Protein AF-A0A1S3L351-F1 (afdb_monomer)

Radius of gyration: 36.31 Å; Cα contacts (8 Å, |Δi|>4): 219; chains: 1; bounding box: 80×58×120 Å

Solvent-accessible surface area (backbone atoms only — not comparable to full-atom values): 20176 Å² total; per-residue (Å²): 138,87,87,65,88,88,49,66,63,64,53,53,38,52,53,51,30,52,54,36,46,76,71,65,48,92,63,38,67,59,66,39,59,56,44,37,48,68,77,51,86,59,76,73,73,52,54,57,53,61,65,48,29,78,83,35,75,59,53,60,58,55,49,32,32,58,72,62,78,45,87,54,94,71,48,48,44,71,45,77,47,70,38,45,82,91,51,54,84,54,44,25,45,39,52,44,41,54,50,33,45,73,74,70,52,29,44,71,51,29,41,37,40,68,45,72,65,81,71,76,93,70,87,79,87,76,67,85,68,78,76,81,77,78,79,79,76,84,77,82,84,82,90,83,91,86,86,88,84,90,79,90,90,84,87,85,88,88,87,90,84,86,84,89,82,85,84,74,82,78,91,82,76,69,89,59,55,67,68,55,63,65,70,75,74,74,82,90,81,84,88,88,84,88,76,96,62,81,47,72,66,52,53,52,48,50,52,52,51,54,60,70,70,52,50,73,69,56,49,52,44,48,50,52,49,54,52,32,52,75,70,74,43,84,59,89,81,70,70,84,73,78,69,71,79,50,49,49,39,37,66,41,71,66,64,58,50,78,43,68,66,53,81,62,23,33,36,35,26,43,33,60,30,80,72,64,71,56,75,71,94,75,68,94,71,78,89,74,90,76,93,81,82,91,80,85,85,82,87,79,90,81,88,84,136

Foldseek 3Di:
DDDDPPDPQQVVLVVQLVVCVVVVHPPSCCSPQCVQQVVDDDPVVCVVLVVVCVVPVCSVVVVCLAVVVDDDVWRWYKDKDWDAPVNQVLFFPLSVQVCCCVPFNKHFFWKKDKAFAPDPPDDDPPPPPPPPPPDPDDDDDDDDDDDDDDDDDDDDDDDDDDDDDDDDDDPPPPPCVVVVVVVPPDDDDDDDDDDDDCPVVNVVVVVSVVVVPDDPLNVVLVVVCVVCVVVVHDCPPDDSPPPVVRMGIGMDTPDDRGHTDDHGIMTMITGIDPVVPPPPPDDPDPPDDDDDDDDDDDDDDDDDD

Mean predicted aligned error: 18.34 Å

pLDDT: mean 70.87, std 26.23, range [24.98, 98.38]

Secondary structure (DSSP, 8-state):
----TT-HHHHHHHHHHHHHHHTT-TTGGGG-HHHHTT----GGGGHHHHHHHTT-THHHHHHHHHTTSS--TT--EEEEEE--GGGGGG-BHHHHHHHHHHHT--EEEEEEEEEE------S-------------PPPPP---------------------------------TTHHHHHTTS-----------SS--HHHHHHHHHHHHHT--HHHHHHHHHHHHHHHTT---TT------GGGEEEEEEES--TTPBP-TT-EEEEEEPPTTTTS--SS-------------PPPP------

Nearest PDB structures (foldseek):
  5u70-assembly1_A  TM=9.752E-01  e=1.913E-22  Gallus gallus
  8hir-assembly1_D  TM=9.739E-01  e=1.233E-22  Homo sapiens
  8hkf-assembly1_A  TM=9.476E-01  e=1.021E-22  Homo sapiens
  8hkq-assembly1_A  TM=9.478E-01  e=2.168E-22  Homo sapiens
  5u76-assembly1_A  TM=9.399E-01  e=5.918E-22  Gallus gallus

Sequence (305 aa):
MQFRAKDCYSLALSKLEKKERERGSNLVFMFRLPFAAGKVFSVSMLDTLLYQSFVKDYMISITRLLLGLDSMPGSGFLCAMKITEDDLWIRTYGRLYQKLCSSTGDIPIGIYRTEAQKLPVSESQVSITVEDYEDTREPREPLLSRRGPHRNSTSSEPPSSSSHSSDHPLLRRKSMQWARRLSRKGGRGPS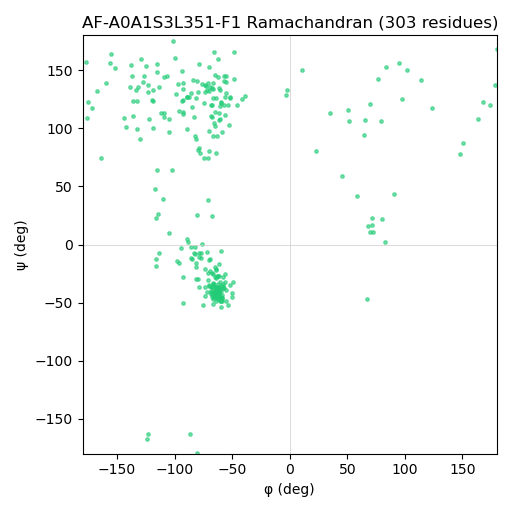GSKGATGSAAERISQQRLTLFRRSERQELNALVRTRMKHLGLSATGFNGMTDQGNRLSYILINPSPDTRLELHDVVYLIRPDPLSLLPNQGGSRKVSNSRSEGHRFDTQNSTHL

Structure (mmCIF, N/CA/C/O backbone):
data_AF-A0A1S3L351-F1
#
_entry.id   AF-A0A1S3L351-F1
#
loop_
_atom_site.group_PDB
_atom_site.id
_atom_site.type_symbol
_atom_site.label_atom_id
_atom_site.label_alt_id
_atom_site.label_comp_id
_atom_site.label_asym_id
_atom_site.label_entity_id
_atom_site.label_seq_id
_atom_site.pdbx_PDB_ins_code
_atom_site.Cartn_x
_atom_site.Cartn_y
_atom_site.Cartn_z
_atom_site.occupancy
_atom_site.B_iso_or_equiv
_atom_site.auth_seq_id
_atom_site.auth_comp_id
_atom_site.auth_asym_id
_atom_site.auth_atom_id
_atom_site.pdbx_PDB_model_num
ATOM 1 N N . MET A 1 1 ? -4.484 13.307 11.113 1.00 55.28 1 MET A N 1
ATOM 2 C CA . MET A 1 1 ? -3.832 12.887 12.378 1.00 55.28 1 MET A CA 1
ATOM 3 C C . MET A 1 1 ? -4.839 12.131 13.227 1.00 55.28 1 MET A C 1
ATOM 5 O O . MET A 1 1 ? -5.992 12.540 13.255 1.00 55.28 1 MET A O 1
ATOM 9 N N . GLN A 1 2 ? -4.426 11.058 13.902 1.00 67.44 2 GLN A N 1
ATOM 10 C CA . GLN A 1 2 ? -5.265 10.338 14.862 1.00 67.44 2 GLN A CA 1
ATOM 11 C C . GLN A 1 2 ? -4.678 10.569 16.256 1.00 67.44 2 GLN A C 1
ATOM 13 O O . GLN A 1 2 ? -3.552 10.163 16.512 1.00 67.44 2 GLN A O 1
ATOM 18 N N . PHE A 1 3 ? -5.405 11.275 17.122 1.00 75.56 3 PHE A N 1
ATOM 19 C CA . PHE A 1 3 ? -4.965 11.548 18.489 1.00 75.56 3 PHE A CA 1
ATOM 20 C C . PHE A 1 3 ? -5.580 10.540 19.456 1.00 75.56 3 PHE A C 1
ATOM 22 O O . PHE A 1 3 ? -6.765 10.212 19.358 1.00 75.56 3 PHE A O 1
ATOM 29 N N . ARG A 1 4 ? -4.768 10.074 20.404 1.00 70.69 4 ARG A N 1
ATOM 30 C CA . ARG A 1 4 ? -5.190 9.245 21.530 1.00 70.69 4 ARG A CA 1
ATOM 31 C C . ARG A 1 4 ? -4.465 9.707 22.782 1.00 70.69 4 ARG A C 1
ATOM 33 O O . ARG A 1 4 ? -3.261 9.951 22.754 1.00 70.69 4 ARG A O 1
ATOM 40 N N . ALA A 1 5 ? -5.202 9.825 23.880 1.00 71.88 5 ALA A N 1
ATOM 41 C CA . ALA A 1 5 ? -4.591 10.111 25.169 1.00 71.88 5 ALA A CA 1
ATOM 42 C C . ALA A 1 5 ? -3.727 8.917 25.611 1.00 71.88 5 ALA A C 1
ATOM 44 O O . ALA A 1 5 ? -4.155 7.773 25.474 1.00 71.88 5 ALA A O 1
ATOM 45 N N . LYS A 1 6 ? -2.541 9.197 26.173 1.00 70.69 6 LYS A N 1
ATOM 46 C CA . LYS A 1 6 ? -1.596 8.198 26.718 1.00 70.69 6 LYS A CA 1
ATOM 47 C C . LYS A 1 6 ? -1.124 7.140 25.705 1.00 70.69 6 LYS A C 1
ATOM 49 O O . LYS A 1 6 ? -1.012 5.963 26.030 1.00 70.69 6 LYS A O 1
ATOM 54 N N . ASP A 1 7 ? -0.830 7.556 24.477 1.00 79.00 7 ASP A N 1
ATOM 55 C CA . ASP A 1 7 ? -0.277 6.659 23.460 1.00 79.00 7 ASP A CA 1
ATOM 56 C C . ASP A 1 7 ? 1.250 6.497 23.614 1.00 79.00 7 ASP A C 1
ATOM 58 O O . ASP A 1 7 ? 2.043 7.287 23.089 1.00 79.00 7 ASP A O 1
ATOM 62 N N . CYS A 1 8 ? 1.664 5.458 24.348 1.00 79.81 8 CYS A N 1
ATOM 63 C CA . CYS A 1 8 ? 3.075 5.112 24.552 1.00 79.81 8 CYS A CA 1
ATOM 64 C C . CYS A 1 8 ? 3.806 4.798 23.237 1.00 79.81 8 CYS A C 1
ATOM 66 O O . CYS A 1 8 ? 4.998 5.087 23.109 1.00 79.81 8 CYS A O 1
ATOM 68 N N . TYR A 1 9 ? 3.106 4.234 22.251 1.00 81.19 9 TYR A N 1
ATOM 69 C CA . TYR A 1 9 ? 3.704 3.847 20.978 1.00 81.19 9 TYR A CA 1
ATOM 70 C C . TYR A 1 9 ? 4.002 5.081 20.119 1.00 81.19 9 TYR A C 1
ATOM 72 O O . TYR A 1 9 ? 5.113 5.226 19.609 1.00 81.19 9 TYR A O 1
ATOM 80 N N . SER A 1 10 ? 3.063 6.030 20.043 1.00 82.56 10 SER A N 1
ATOM 81 C CA . SER A 1 10 ? 3.299 7.327 19.389 1.00 82.56 10 SER A CA 1
ATOM 82 C C . SER A 1 10 ? 4.480 8.087 20.010 1.00 82.56 10 SER A C 1
ATOM 84 O O . SER A 1 10 ? 5.271 8.693 19.285 1.00 82.56 10 SER A O 1
ATOM 86 N N . LEU A 1 11 ? 4.657 8.014 21.337 1.00 85.62 11 LEU A N 1
ATOM 87 C CA . LEU A 1 11 ? 5.823 8.597 22.008 1.00 85.62 11 LEU A CA 1
ATOM 88 C C . LEU A 1 11 ? 7.133 7.899 21.605 1.00 85.62 11 LEU A C 1
ATOM 90 O O . LEU A 1 11 ? 8.123 8.574 21.314 1.00 85.62 11 LEU A O 1
ATOM 94 N N . ALA A 1 12 ? 7.153 6.563 21.577 1.00 87.44 12 ALA A N 1
ATOM 95 C CA . ALA A 1 12 ? 8.329 5.792 21.173 1.00 87.44 12 ALA A CA 1
ATOM 96 C C . ALA A 1 12 ? 8.744 6.103 19.723 1.00 87.44 12 ALA A C 1
ATOM 98 O O . ALA A 1 12 ? 9.916 6.380 19.462 1.00 87.44 12 ALA A O 1
ATOM 99 N N . LEU A 1 13 ? 7.780 6.155 18.799 1.00 88.50 13 LEU A N 1
ATOM 100 C CA . LEU A 1 13 ? 8.034 6.532 17.408 1.00 88.50 13 LEU A CA 1
ATOM 101 C C . LEU A 1 13 ? 8.535 7.968 17.267 1.00 88.50 13 LEU A C 1
ATOM 103 O O . LEU A 1 13 ? 9.425 8.216 16.463 1.00 88.50 13 LEU A O 1
ATOM 107 N N . SER A 1 14 ? 8.022 8.912 18.061 1.00 87.81 14 SER A N 1
ATOM 108 C CA . SER A 1 14 ? 8.508 10.296 18.032 1.00 87.81 14 SER A CA 1
ATOM 109 C C . SER A 1 14 ? 9.981 10.403 18.438 1.00 87.81 14 SER A C 1
ATOM 111 O O . SER A 1 14 ? 10.702 11.243 17.895 1.00 87.81 14 SER A O 1
ATOM 113 N N . LYS A 1 15 ? 10.447 9.558 19.369 1.00 91.06 15 LYS A N 1
ATOM 114 C CA . LYS A 1 15 ? 11.871 9.482 19.733 1.00 91.06 15 LYS A CA 1
ATOM 115 C C . LYS A 1 15 ? 12.708 8.914 18.585 1.00 91.06 15 LYS A C 1
ATOM 117 O O . LYS A 1 15 ? 13.773 9.455 18.296 1.00 91.06 15 LYS A O 1
ATOM 122 N N . LEU A 1 16 ? 12.216 7.869 17.914 1.00 89.38 16 LEU A N 1
ATOM 123 C CA . LEU A 1 16 ? 12.879 7.285 16.744 1.00 89.38 16 LEU A CA 1
ATOM 124 C C . LEU A 1 16 ? 12.954 8.285 15.580 1.00 89.38 16 LEU A C 1
ATOM 126 O O . LEU A 1 16 ? 14.018 8.462 14.998 1.00 89.38 16 LEU A O 1
ATOM 130 N N . GLU A 1 17 ? 11.860 9.002 15.313 1.00 90.75 17 GLU A N 1
ATOM 131 C CA . GLU A 1 17 ? 11.792 10.086 14.329 1.00 90.75 17 GLU A CA 1
ATOM 132 C C . GLU A 1 17 ? 12.861 11.150 14.621 1.00 90.75 17 GLU A C 1
ATOM 134 O O . GLU A 1 17 ? 13.624 11.532 13.738 1.00 90.75 17 GLU A O 1
ATOM 139 N N . LYS A 1 18 ? 12.970 11.615 15.872 1.00 92.25 18 LYS A N 1
ATOM 140 C CA . LYS A 1 18 ? 13.981 12.616 16.241 1.00 92.25 18 LYS A CA 1
ATOM 141 C C . LYS A 1 18 ? 15.405 12.107 15.987 1.00 92.25 18 LYS A C 1
ATOM 143 O O . LYS A 1 18 ? 16.196 12.823 15.381 1.00 92.25 18 LYS A O 1
ATOM 148 N N . LYS A 1 19 ? 15.693 10.864 16.375 1.00 91.88 19 LYS A N 1
ATOM 149 C CA . LYS A 1 19 ? 17.004 10.234 16.171 1.00 91.88 19 LYS A CA 1
ATOM 150 C C . LYS A 1 19 ? 17.361 10.087 14.687 1.00 91.88 19 LYS A C 1
ATOM 152 O O . LYS A 1 19 ? 18.498 10.326 14.302 1.00 91.88 19 LYS A O 1
ATOM 157 N N . GLU A 1 20 ? 16.404 9.708 13.844 1.00 92.38 20 GLU A N 1
ATOM 158 C CA . GLU A 1 20 ? 16.623 9.575 12.397 1.00 92.38 20 GLU A CA 1
ATOM 159 C C . GLU A 1 20 ? 16.794 10.931 11.705 1.00 92.38 20 GLU A C 1
ATOM 161 O O . GLU A 1 20 ? 17.572 11.055 10.762 1.00 92.38 20 GLU A O 1
ATOM 166 N N . ARG A 1 21 ? 16.154 11.985 12.223 1.00 92.44 21 ARG A N 1
ATOM 167 C CA . ARG A 1 21 ? 16.402 13.359 11.768 1.00 92.44 21 ARG A CA 1
ATOM 168 C C . ARG A 1 21 ? 17.827 13.803 12.079 1.00 92.44 21 ARG A C 1
ATOM 170 O O . ARG A 1 21 ? 18.480 14.377 11.219 1.00 92.44 21 ARG A O 1
ATOM 177 N N . GLU A 1 22 ? 18.304 13.522 13.289 1.00 94.00 22 GLU A N 1
ATOM 178 C CA . GLU A 1 22 ? 19.678 13.833 13.713 1.00 94.00 22 GLU A CA 1
ATOM 179 C C . GLU A 1 22 ? 20.727 13.071 12.886 1.00 94.00 22 GLU A C 1
ATOM 181 O O . GLU A 1 22 ? 21.832 13.564 12.690 1.00 94.00 22 GLU A O 1
ATOM 186 N N . ARG A 1 23 ? 20.367 11.902 12.341 1.00 93.62 23 ARG A N 1
ATOM 187 C CA . ARG A 1 23 ? 21.199 11.120 11.410 1.00 93.62 23 ARG A CA 1
ATOM 188 C C . ARG A 1 23 ? 21.193 11.639 9.968 1.00 93.62 23 ARG A C 1
ATOM 190 O O . ARG A 1 23 ? 21.957 11.130 9.156 1.00 93.62 23 ARG A O 1
ATOM 197 N N . GLY A 1 24 ? 20.349 12.619 9.642 1.00 91.44 24 GLY A N 1
ATOM 198 C CA . GLY A 1 24 ? 20.223 13.156 8.284 1.00 91.44 24 GLY A CA 1
ATOM 199 C C . GLY A 1 24 ? 19.368 12.303 7.339 1.00 91.44 24 GLY A C 1
ATOM 200 O O . GLY A 1 24 ? 19.510 12.413 6.124 1.00 91.44 24 GLY A O 1
ATOM 201 N N . SER A 1 25 ? 18.482 11.448 7.861 1.00 90.94 25 SER A N 1
ATOM 202 C CA . SER A 1 25 ? 17.604 10.616 7.031 1.00 90.94 25 SER A CA 1
ATOM 203 C C . SER A 1 25 ? 16.573 11.460 6.266 1.00 90.94 25 SER A C 1
ATOM 205 O O . SER A 1 25 ? 15.882 12.299 6.840 1.00 90.94 25 SER A O 1
ATOM 207 N N . ASN A 1 26 ? 16.390 11.186 4.971 1.00 87.00 26 ASN A N 1
ATOM 208 C CA . ASN A 1 26 ? 15.457 11.934 4.111 1.00 87.00 26 ASN A CA 1
ATOM 209 C C . ASN A 1 26 ? 13.970 11.620 4.379 1.00 87.00 26 ASN A C 1
ATOM 211 O O . ASN A 1 26 ? 13.092 12.415 4.052 1.00 87.00 26 ASN A O 1
ATOM 215 N N . LEU A 1 27 ? 13.669 10.465 4.985 1.00 88.06 27 LEU A N 1
ATOM 216 C CA . LEU A 1 27 ? 12.305 9.958 5.202 1.00 88.06 27 LEU A CA 1
ATOM 217 C C . LEU A 1 27 ? 11.960 9.827 6.688 1.00 88.06 27 LEU A C 1
ATOM 219 O O . LEU A 1 27 ? 11.422 8.821 7.145 1.00 88.06 27 LEU A O 1
ATOM 223 N N . VAL A 1 28 ? 12.245 10.870 7.466 1.00 89.25 28 VAL A N 1
ATOM 224 C CA . VAL A 1 28 ? 12.034 10.859 8.922 1.00 89.25 28 VAL A CA 1
ATOM 225 C C . VAL A 1 28 ? 10.573 10.556 9.303 1.00 89.25 28 VAL A C 1
ATOM 227 O O . VAL A 1 28 ? 10.297 9.840 10.262 1.00 89.25 28 VAL A O 1
ATOM 230 N N . PHE A 1 29 ? 9.613 11.064 8.527 1.00 89.12 29 PHE A N 1
ATOM 231 C CA . PHE A 1 29 ? 8.180 10.882 8.780 1.00 89.12 29 PHE A CA 1
ATOM 232 C C . PHE A 1 29 ? 7.670 9.458 8.503 1.00 89.12 29 PHE A C 1
ATOM 234 O O . PHE A 1 29 ? 6.518 9.173 8.834 1.00 89.12 29 PHE A O 1
ATOM 241 N N . MET A 1 30 ? 8.497 8.566 7.941 1.00 90.75 30 MET A N 1
ATOM 242 C CA . MET A 1 30 ? 8.126 7.181 7.623 1.00 90.75 30 MET A CA 1
ATOM 243 C C . MET A 1 30 ? 7.612 6.413 8.846 1.00 90.75 30 MET A C 1
ATOM 245 O O . MET A 1 30 ? 6.714 5.585 8.733 1.00 90.75 30 MET A O 1
ATOM 249 N N . PHE A 1 31 ? 8.126 6.739 10.032 1.00 88.38 31 PHE A N 1
ATOM 250 C CA . PHE A 1 31 ? 7.739 6.093 11.284 1.00 88.38 31 PHE A CA 1
ATOM 251 C C . PHE A 1 31 ? 6.390 6.568 11.835 1.00 88.38 31 PHE A C 1
ATOM 253 O O . PHE A 1 31 ? 5.897 6.005 12.808 1.00 88.38 31 PHE A O 1
ATOM 260 N N . ARG A 1 32 ? 5.756 7.590 11.249 1.00 89.38 32 ARG A N 1
ATOM 261 C CA . ARG A 1 32 ? 4.446 8.063 11.712 1.00 89.38 32 ARG A CA 1
ATOM 262 C C . ARG A 1 32 ? 3.359 7.081 11.287 1.00 89.38 32 ARG A C 1
ATOM 264 O O . ARG A 1 32 ? 3.115 6.894 10.099 1.00 89.38 32 ARG A O 1
ATOM 271 N N . LEU A 1 33 ? 2.621 6.539 12.255 1.00 89.19 33 LEU A N 1
ATOM 272 C CA . LEU A 1 33 ? 1.573 5.542 12.000 1.00 89.19 33 LEU A CA 1
ATOM 273 C C . LEU A 1 33 ? 0.555 5.912 10.913 1.00 89.19 33 LEU A C 1
ATOM 275 O O . LEU A 1 33 ? 0.275 5.065 10.068 1.00 89.19 33 LEU A O 1
ATOM 279 N N . PRO A 1 34 ? -0.003 7.140 10.868 1.00 90.19 34 PRO A N 1
ATOM 280 C CA . PRO A 1 34 ? -0.963 7.484 9.823 1.00 90.19 34 PRO A CA 1
ATOM 281 C C . PRO A 1 34 ? -0.355 7.470 8.415 1.00 90.19 34 PRO A C 1
ATOM 283 O O . PRO A 1 34 ? -1.081 7.220 7.457 1.00 90.19 34 PRO A O 1
ATOM 286 N N . PHE A 1 35 ? 0.949 7.744 8.300 1.00 92.69 35 PHE A N 1
ATOM 287 C CA . PHE A 1 35 ? 1.676 7.695 7.036 1.00 92.69 35 PHE A CA 1
ATOM 288 C C . PHE A 1 35 ? 1.948 6.245 6.622 1.00 92.69 35 PHE A C 1
ATOM 290 O O . PHE A 1 35 ? 1.540 5.848 5.537 1.00 92.69 35 PHE A O 1
ATOM 297 N N . ALA A 1 36 ? 2.530 5.429 7.509 1.00 92.31 36 ALA A N 1
ATOM 298 C CA . ALA A 1 36 ? 2.803 4.015 7.228 1.00 92.31 36 ALA A CA 1
ATOM 299 C C . ALA A 1 36 ? 1.529 3.224 6.866 1.00 92.31 36 ALA A C 1
ATOM 301 O O . ALA A 1 36 ? 1.557 2.368 5.985 1.00 92.31 36 ALA A O 1
ATOM 302 N N . ALA A 1 37 ? 0.395 3.560 7.489 1.00 92.62 37 ALA A N 1
ATOM 303 C CA . ALA A 1 37 ? -0.908 2.962 7.202 1.00 92.62 37 ALA A CA 1
ATOM 304 C C . ALA A 1 37 ? -1.570 3.468 5.902 1.00 92.62 37 ALA A C 1
ATOM 306 O O . ALA A 1 37 ? -2.705 3.092 5.623 1.00 92.62 37 ALA A O 1
ATOM 307 N N . GLY A 1 38 ? -0.939 4.378 5.152 1.00 93.00 38 GLY A N 1
ATOM 308 C CA . GLY A 1 38 ? -1.504 4.951 3.925 1.00 93.00 38 GLY A CA 1
ATOM 309 C C . GLY A 1 38 ? -2.730 5.849 4.142 1.00 93.00 38 GLY A C 1
ATOM 310 O O . GLY A 1 38 ? -3.458 6.139 3.199 1.00 93.00 38 GLY A O 1
ATOM 311 N N . LYS A 1 39 ? -2.989 6.301 5.378 1.00 92.62 39 LYS A N 1
ATOM 312 C CA . LYS A 1 39 ? -4.137 7.172 5.711 1.00 92.62 39 LYS A CA 1
ATOM 313 C C . LYS A 1 39 ? -3.853 8.656 5.482 1.00 92.62 39 LYS A C 1
ATOM 315 O O . LYS A 1 39 ? -4.763 9.476 5.589 1.00 92.62 39 LYS A O 1
ATOM 320 N N . VAL A 1 40 ? -2.591 9.017 5.268 1.00 93.25 40 VAL A N 1
ATOM 321 C CA . VAL A 1 40 ? -2.142 10.393 5.059 1.00 93.25 40 VAL A CA 1
ATOM 322 C C . VAL A 1 40 ? -1.197 10.425 3.872 1.00 93.25 40 VAL A C 1
ATOM 324 O O . VAL A 1 40 ? -0.253 9.645 3.809 1.00 93.25 40 VAL A O 1
ATOM 327 N N . PHE A 1 41 ? -1.433 11.384 2.986 1.00 93.81 41 PHE A N 1
ATOM 328 C CA . PHE A 1 41 ? -0.604 11.692 1.834 1.00 93.81 41 PHE A CA 1
ATOM 329 C C . PHE A 1 41 ? -0.460 13.215 1.727 1.00 93.81 41 PHE A C 1
ATOM 331 O O . PHE A 1 41 ? -1.391 13.945 2.072 1.00 93.81 41 PHE A O 1
ATOM 338 N N . SER A 1 42 ? 0.704 13.693 1.289 1.00 93.06 42 SER A N 1
ATOM 339 C CA . SER A 1 42 ? 0.977 15.113 1.045 1.00 93.06 42 SER A CA 1
ATOM 340 C C . SER A 1 42 ? 1.525 15.278 -0.361 1.00 93.06 42 SER A C 1
ATOM 342 O O . SER A 1 42 ? 2.378 14.496 -0.770 1.00 93.06 42 SER A O 1
ATOM 344 N N . VAL A 1 43 ? 1.097 16.326 -1.066 1.00 92.25 43 VAL A N 1
ATOM 345 C CA . VAL A 1 43 ? 1.600 16.646 -2.413 1.00 92.25 43 VAL A CA 1
ATOM 346 C C . VAL A 1 43 ? 3.122 16.787 -2.406 1.00 92.25 43 VAL A C 1
ATOM 348 O O . VAL A 1 43 ? 3.784 16.234 -3.276 1.00 92.25 43 VAL A O 1
ATOM 351 N N . SER A 1 44 ? 3.680 17.390 -1.353 1.00 90.94 44 SER A N 1
ATOM 352 C CA . SER A 1 44 ? 5.128 17.568 -1.198 1.00 90.94 44 SER A CA 1
ATOM 353 C C . SER A 1 44 ? 5.936 16.267 -1.135 1.00 90.94 44 SER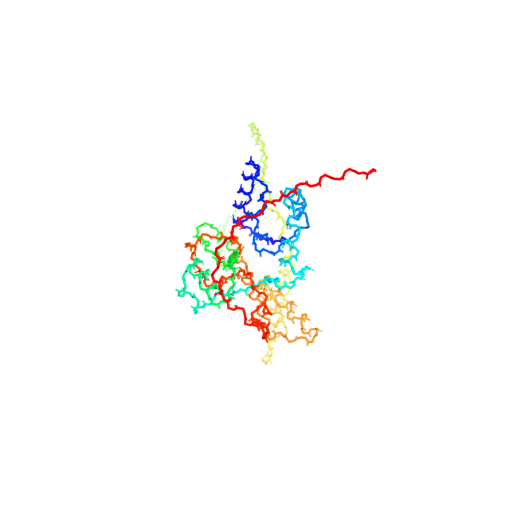 A C 1
ATOM 355 O O . SER A 1 44 ? 7.148 16.273 -1.328 1.00 90.94 44 SER A O 1
ATOM 357 N N . MET A 1 45 ? 5.293 15.121 -0.880 1.00 91.19 45 MET A N 1
ATOM 358 C CA . MET A 1 45 ? 5.971 13.821 -0.946 1.00 91.19 45 MET A CA 1
ATOM 359 C C . MET A 1 45 ? 6.380 13.471 -2.384 1.00 91.19 45 MET A C 1
ATOM 361 O O . MET A 1 45 ? 7.342 12.728 -2.573 1.00 91.19 45 MET A O 1
ATOM 365 N N . LEU A 1 46 ? 5.692 14.028 -3.387 1.00 91.88 46 LEU A N 1
ATOM 366 C CA . LEU A 1 46 ? 6.019 13.853 -4.801 1.00 91.88 46 LEU A CA 1
ATOM 367 C C . LEU A 1 46 ? 7.072 14.843 -5.306 1.00 91.88 46 LEU A C 1
ATOM 369 O O . LEU A 1 46 ? 7.622 14.610 -6.373 1.00 91.88 46 LEU A O 1
ATOM 373 N N . ASP A 1 47 ? 7.423 15.895 -4.562 1.00 93.00 47 ASP A N 1
ATOM 374 C CA . ASP A 1 47 ? 8.427 16.874 -5.015 1.00 93.00 47 ASP A CA 1
ATOM 375 C C . ASP A 1 47 ? 9.775 16.191 -5.305 1.00 93.00 47 ASP A C 1
ATOM 377 O O . ASP A 1 47 ? 10.478 16.516 -6.262 1.00 93.00 47 ASP A O 1
ATOM 381 N N . THR A 1 48 ? 10.096 15.155 -4.522 1.00 92.62 48 THR A N 1
ATOM 382 C CA . THR A 1 48 ? 11.301 14.336 -4.713 1.00 92.62 48 THR A CA 1
ATOM 383 C C . THR A 1 48 ? 11.338 13.604 -6.051 1.00 92.62 48 THR A C 1
ATOM 385 O O . THR A 1 48 ? 12.422 13.376 -6.582 1.00 92.62 48 THR A O 1
ATOM 388 N N . LEU A 1 49 ? 10.181 13.292 -6.635 1.00 95.00 49 LEU A N 1
ATOM 389 C CA . LEU A 1 49 ? 10.078 12.608 -7.919 1.00 95.00 49 LEU A CA 1
ATOM 390 C C . LEU A 1 49 ? 10.566 13.501 -9.067 1.00 95.00 49 LEU A C 1
ATOM 392 O O . LEU A 1 49 ? 11.249 13.013 -9.966 1.00 95.00 49 LEU A O 1
ATOM 396 N N . LEU A 1 50 ? 10.304 14.813 -9.003 1.00 92.62 50 LEU A N 1
ATOM 397 C CA . LEU A 1 50 ? 10.826 15.765 -9.985 1.00 92.62 50 LEU A CA 1
ATOM 398 C C . LEU A 1 50 ? 12.354 15.860 -9.897 1.00 92.62 50 LEU A C 1
ATOM 400 O O . LEU A 1 50 ? 13.032 15.758 -10.916 1.00 92.62 50 LEU A O 1
ATOM 404 N N . TYR A 1 51 ? 12.911 15.957 -8.687 1.00 92.56 51 TYR A N 1
ATOM 405 C CA . TYR A 1 51 ? 14.367 15.963 -8.503 1.00 92.56 51 TYR A CA 1
ATOM 406 C C . TYR A 1 51 ? 15.018 14.652 -8.969 1.00 92.56 51 TYR A C 1
ATOM 408 O O . TYR A 1 51 ? 16.078 14.671 -9.588 1.00 92.56 51 TYR A O 1
ATOM 416 N N . GLN A 1 52 ? 14.375 13.507 -8.727 1.00 95.06 52 GLN A N 1
ATOM 417 C CA . GLN A 1 52 ? 14.852 12.205 -9.202 1.00 95.06 52 GLN A CA 1
ATOM 418 C C . GLN A 1 52 ? 14.808 12.078 -10.728 1.00 95.06 52 GLN A C 1
ATOM 420 O O . GLN A 1 52 ? 15.682 11.425 -11.302 1.00 95.06 52 GLN A O 1
ATOM 425 N N . SER A 1 53 ? 13.830 12.712 -11.384 1.00 96.56 53 SER A N 1
ATOM 426 C CA . SER A 1 53 ? 13.673 12.658 -12.841 1.00 96.56 53 SER A CA 1
ATOM 427 C C . SER A 1 53 ? 14.838 13.285 -13.609 1.00 96.56 53 SER A C 1
ATOM 429 O O . SER A 1 53 ? 15.100 12.886 -14.738 1.00 96.56 53 SER A O 1
ATOM 431 N N . PHE A 1 54 ? 15.602 14.181 -12.972 1.00 96.31 54 PHE A N 1
ATOM 432 C CA . PHE A 1 54 ? 16.820 14.746 -13.556 1.00 96.31 54 PHE A CA 1
ATOM 433 C C . PHE A 1 54 ? 17.875 13.674 -13.864 1.00 96.31 54 PHE A C 1
ATOM 435 O O . PHE A 1 54 ? 18.563 13.746 -14.875 1.00 96.31 54 PHE A O 1
ATOM 442 N N . VAL A 1 55 ? 17.999 12.670 -12.990 1.00 97.50 55 VAL A N 1
ATOM 443 C CA . VAL A 1 55 ? 18.956 11.563 -13.157 1.00 97.50 55 VAL A CA 1
ATOM 444 C C . VAL A 1 55 ? 18.312 10.371 -13.868 1.00 97.50 55 VAL A C 1
ATOM 446 O O . VAL A 1 55 ? 19.000 9.581 -14.508 1.00 97.50 55 VAL A O 1
ATOM 449 N N . LYS A 1 56 ? 16.994 10.206 -13.725 1.00 97.56 56 LYS A N 1
ATOM 450 C CA . LYS A 1 56 ? 16.236 9.050 -14.210 1.00 97.56 56 LYS A CA 1
ATOM 451 C C . LYS A 1 56 ? 15.022 9.520 -15.007 1.00 97.56 56 LYS A C 1
ATOM 453 O O . LYS A 1 56 ? 13.937 9.702 -14.453 1.00 97.56 56 LYS A O 1
ATOM 458 N N . ASP A 1 57 ? 15.209 9.667 -16.308 1.00 96.69 57 ASP A N 1
ATOM 459 C CA . ASP A 1 57 ? 14.197 10.084 -17.285 1.00 96.69 57 ASP A CA 1
ATOM 460 C C . ASP A 1 57 ? 12.896 9.257 -17.232 1.00 96.69 57 ASP A C 1
ATOM 462 O O . ASP A 1 57 ? 11.796 9.797 -17.356 1.00 96.69 57 ASP A O 1
ATOM 466 N N . TYR A 1 58 ? 12.996 7.959 -16.947 1.00 96.50 58 TYR A N 1
ATOM 467 C CA . TYR A 1 58 ? 11.847 7.058 -16.856 1.00 96.50 58 TYR A CA 1
ATOM 468 C C . TYR A 1 58 ? 10.942 7.289 -15.634 1.00 96.50 58 TYR A C 1
ATOM 470 O O . TYR A 1 58 ? 9.843 6.735 -15.599 1.00 96.50 58 TYR A O 1
ATOM 478 N N . MET A 1 59 ? 11.361 8.067 -14.624 1.00 97.38 59 MET A N 1
ATOM 479 C CA . MET A 1 59 ? 10.643 8.180 -13.342 1.00 97.38 59 MET A CA 1
ATOM 480 C C . MET A 1 59 ? 9.225 8.737 -13.476 1.00 97.38 59 MET A C 1
ATOM 482 O O . MET A 1 59 ? 8.308 8.243 -12.813 1.00 97.38 59 MET A O 1
ATOM 486 N N . ILE A 1 60 ? 9.032 9.746 -14.330 1.00 96.38 60 ILE A N 1
ATOM 487 C CA . ILE A 1 60 ? 7.700 10.312 -14.576 1.00 96.38 60 ILE A CA 1
ATOM 488 C C . ILE A 1 60 ? 6.827 9.263 -15.267 1.00 96.38 60 ILE A C 1
ATOM 490 O O . ILE A 1 60 ? 5.738 8.948 -14.787 1.00 96.38 60 ILE A O 1
ATOM 494 N N . SER A 1 61 ? 7.337 8.683 -16.353 1.00 95.62 61 SER A N 1
ATOM 495 C CA . SER A 1 61 ? 6.616 7.726 -17.191 1.00 95.62 61 SER A CA 1
ATOM 496 C C . SER A 1 61 ? 6.198 6.480 -16.409 1.00 95.62 61 SER A C 1
ATOM 498 O O . SER A 1 61 ? 5.026 6.111 -16.425 1.00 95.62 61 SER A O 1
ATOM 500 N N . ILE A 1 62 ? 7.112 5.866 -15.645 1.00 95.69 62 ILE A N 1
ATOM 501 C CA . ILE A 1 62 ? 6.788 4.672 -14.850 1.00 95.69 62 ILE A CA 1
ATOM 502 C C . ILE A 1 62 ? 5.754 4.974 -13.762 1.00 95.69 62 ILE A C 1
ATOM 504 O O . ILE A 1 62 ? 4.870 4.161 -13.509 1.00 95.69 62 ILE A O 1
ATOM 508 N N . THR A 1 63 ? 5.815 6.157 -13.147 1.00 96.12 63 THR A N 1
ATOM 509 C CA . THR A 1 63 ? 4.851 6.548 -12.112 1.00 96.12 63 THR A CA 1
ATOM 510 C C . THR A 1 63 ? 3.464 6.765 -12.707 1.00 96.12 63 THR A C 1
ATOM 512 O O . THR A 1 63 ? 2.477 6.316 -12.128 1.00 96.12 63 THR A O 1
ATOM 515 N N . ARG A 1 64 ? 3.371 7.398 -13.883 1.00 95.81 64 ARG A N 1
ATOM 516 C CA . ARG A 1 64 ? 2.096 7.589 -14.591 1.00 95.81 64 ARG A CA 1
ATOM 517 C C . ARG A 1 64 ? 1.473 6.260 -15.016 1.00 95.81 64 ARG A C 1
ATOM 519 O O . ARG A 1 64 ? 0.266 6.106 -14.854 1.00 95.81 64 ARG A O 1
ATOM 526 N N . LEU A 1 65 ? 2.285 5.299 -15.464 1.00 95.69 65 LEU A N 1
ATOM 527 C CA . LEU A 1 65 ? 1.833 3.936 -15.763 1.00 95.69 65 LEU A CA 1
ATOM 528 C C . LEU A 1 65 ? 1.322 3.215 -14.506 1.00 95.69 65 LEU A C 1
ATOM 530 O O . LEU A 1 65 ? 0.219 2.679 -14.513 1.00 95.69 65 LEU A O 1
ATOM 534 N N . LEU A 1 66 ? 2.076 3.246 -13.401 1.00 95.50 66 LEU A N 1
ATOM 535 C CA . LEU A 1 66 ? 1.669 2.605 -12.141 1.00 95.50 66 LEU A CA 1
ATOM 536 C C . LEU A 1 66 ? 0.373 3.200 -11.571 1.00 95.50 66 LEU A C 1
ATOM 538 O O . LEU A 1 66 ? -0.448 2.468 -11.023 1.00 95.50 66 LEU A O 1
ATOM 542 N N . LEU A 1 67 ? 0.177 4.513 -11.712 1.00 95.12 67 LEU A N 1
ATOM 543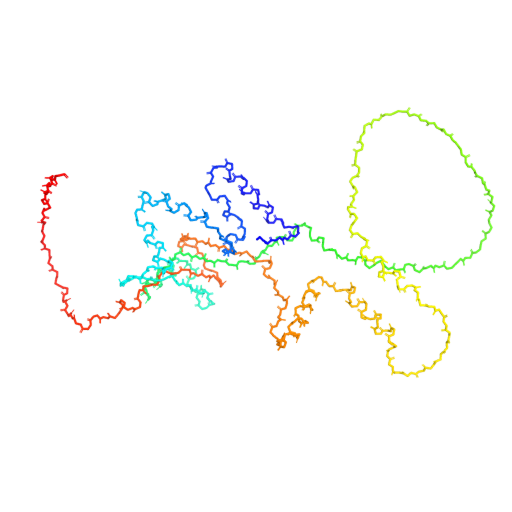 C CA . LEU A 1 67 ? -1.052 5.198 -11.303 1.00 95.12 67 LEU A CA 1
ATOM 544 C C . LEU A 1 67 ? -2.220 5.000 -12.285 1.00 95.12 67 LEU A C 1
ATOM 546 O O . LEU A 1 67 ? -3.344 5.365 -11.947 1.00 95.12 67 LEU A O 1
ATOM 550 N N . GLY A 1 68 ? -1.973 4.455 -13.481 1.00 94.06 68 GLY A N 1
ATOM 551 C CA . GLY A 1 68 ? -2.977 4.309 -14.539 1.00 94.06 68 GLY A CA 1
ATOM 552 C C . GLY A 1 68 ? -3.389 5.630 -15.196 1.00 94.06 68 GLY A C 1
ATOM 553 O O . GLY A 1 68 ? -4.490 5.731 -15.728 1.00 94.06 68 GLY A O 1
ATOM 554 N N . LEU A 1 69 ? -2.537 6.659 -15.130 1.00 95.00 69 LEU A N 1
ATOM 555 C CA . LEU A 1 69 ? -2.761 7.945 -15.804 1.00 95.00 69 LEU A CA 1
ATOM 556 C C . LEU A 1 69 ? -2.412 7.865 -17.290 1.00 95.00 69 LEU A C 1
ATOM 558 O O . LEU A 1 69 ? -3.090 8.472 -18.114 1.00 95.00 69 LEU A O 1
ATOM 562 N N . ASP A 1 70 ? -1.368 7.101 -17.604 1.00 93.12 70 ASP A N 1
ATOM 563 C CA . ASP A 1 70 ? -1.026 6.727 -18.969 1.00 93.12 70 ASP A CA 1
ATOM 564 C C . ASP A 1 70 ? -1.328 5.239 -19.147 1.00 93.12 70 ASP A C 1
ATOM 566 O O . ASP A 1 70 ? -1.144 4.435 -18.232 1.00 93.12 70 ASP A O 1
ATOM 570 N N . SER A 1 71 ? -1.798 4.858 -20.329 1.00 87.62 71 SER A N 1
ATOM 571 C CA . SER A 1 71 ? -2.014 3.462 -20.705 1.00 87.62 71 SER A CA 1
ATOM 572 C C . SER A 1 71 ? -1.485 3.263 -22.111 1.00 87.62 71 SER A C 1
ATOM 574 O O . SER A 1 71 ? -1.879 3.967 -23.038 1.00 87.62 71 SER A O 1
ATOM 576 N N . MET A 1 72 ? -0.568 2.316 -22.250 1.00 88.38 72 MET A N 1
ATOM 577 C CA . MET A 1 72 ? 0.051 1.964 -23.522 1.00 88.38 72 MET A CA 1
ATOM 578 C C . MET A 1 72 ? -0.355 0.529 -23.866 1.00 88.38 72 MET A C 1
ATOM 580 O O . MET A 1 72 ? -0.522 -0.277 -22.953 1.00 88.38 72 MET A O 1
ATOM 584 N N . PRO A 1 73 ? -0.501 0.156 -25.148 1.00 89.00 73 PRO A N 1
ATOM 585 C CA . PRO A 1 73 ? -0.720 -1.243 -25.506 1.00 89.00 73 PRO A CA 1
ATOM 586 C C . PRO A 1 73 ? 0.349 -2.144 -24.865 1.00 89.00 73 PRO A C 1
ATOM 588 O O . PRO A 1 73 ? 1.543 -1.875 -25.006 1.00 89.00 73 PRO A O 1
ATOM 591 N N . GLY A 1 74 ? -0.070 -3.177 -24.127 1.00 88.25 74 GLY A N 1
ATOM 592 C CA . GLY A 1 74 ? 0.834 -4.052 -23.377 1.00 88.25 74 GLY A CA 1
ATOM 593 C C . GLY A 1 74 ? 1.271 -3.540 -21.996 1.00 88.25 74 GLY A C 1
ATOM 594 O O . GLY A 1 74 ? 2.056 -4.217 -21.332 1.00 88.25 74 GLY A O 1
ATOM 595 N N . SER A 1 75 ? 0.788 -2.384 -21.523 1.00 92.44 75 SER A N 1
ATOM 596 C CA . SER A 1 75 ? 1.054 -1.925 -20.153 1.00 92.44 75 SER A CA 1
ATOM 597 C C . SER A 1 75 ? 0.204 -2.675 -19.127 1.00 92.44 75 SER A C 1
ATOM 599 O O . SER A 1 75 ? -0.993 -2.866 -19.325 1.00 92.44 75 SER A O 1
ATOM 601 N N . GLY A 1 76 ? 0.814 -3.047 -18.002 1.00 93.31 76 GLY A N 1
ATOM 602 C CA . GLY A 1 76 ? 0.107 -3.635 -16.867 1.00 93.31 76 GLY A CA 1
ATOM 603 C C . GLY A 1 76 ? -0.602 -2.610 -15.977 1.00 93.31 76 GLY A C 1
ATOM 604 O O . GLY A 1 76 ? -0.525 -1.405 -16.204 1.00 93.31 76 GLY A O 1
ATOM 605 N N . PHE A 1 77 ? -1.251 -3.092 -14.917 1.00 94.75 77 PHE A N 1
ATOM 606 C CA . PHE A 1 77 ? -1.927 -2.256 -13.920 1.00 94.75 77 PHE A CA 1
ATOM 607 C C . PHE A 1 77 ? -1.674 -2.745 -12.491 1.00 94.75 77 PHE A C 1
ATOM 609 O O . PHE A 1 77 ? -1.402 -3.925 -12.256 1.00 94.75 77 PHE A O 1
ATOM 616 N N . LEU A 1 78 ? -1.776 -1.833 -11.519 1.00 96.12 78 LEU A N 1
ATOM 617 C CA . LEU A 1 78 ? -1.672 -2.185 -10.105 1.00 96.12 78 LEU A CA 1
ATOM 618 C C . LEU A 1 78 ? -2.931 -2.910 -9.621 1.00 96.12 78 LEU A C 1
ATOM 620 O O . LEU A 1 78 ? -4.057 -2.452 -9.804 1.00 96.12 78 LEU A O 1
ATOM 624 N N . CYS A 1 79 ? -2.722 -4.034 -8.946 1.00 96.12 79 CYS A N 1
ATOM 625 C CA . CYS A 1 79 ? -3.760 -4.842 -8.328 1.00 96.12 79 CYS A CA 1
ATOM 626 C C . CYS A 1 79 ? -3.398 -5.144 -6.869 1.00 96.12 79 CYS A C 1
ATOM 628 O O . CYS A 1 79 ? -2.238 -5.070 -6.464 1.00 96.12 79 CYS A O 1
ATOM 630 N N . ALA A 1 80 ? -4.403 -5.498 -6.074 1.00 97.19 80 ALA A N 1
ATOM 631 C CA . ALA A 1 80 ? -4.236 -5.928 -4.696 1.00 97.19 80 ALA A CA 1
ATOM 632 C C . ALA A 1 80 ? -4.849 -7.319 -4.514 1.00 97.19 80 ALA A C 1
ATOM 634 O O . ALA A 1 80 ? -5.995 -7.558 -4.896 1.00 97.19 80 ALA A O 1
ATOM 635 N N . MET A 1 81 ? -4.095 -8.224 -3.898 1.00 97.06 81 MET A N 1
ATOM 636 C CA . MET A 1 81 ? -4.528 -9.577 -3.560 1.00 97.06 81 MET A CA 1
ATOM 637 C C . MET A 1 81 ? -4.465 -9.762 -2.048 1.00 97.06 81 MET A C 1
ATOM 639 O O . MET A 1 81 ? -3.415 -9.580 -1.438 1.00 97.06 81 MET A O 1
ATOM 643 N N . LYS A 1 82 ? -5.585 -10.134 -1.431 1.00 98.00 82 LYS A N 1
ATOM 644 C CA . LYS A 1 82 ? -5.636 -10.407 0.006 1.00 98.00 82 LYS A CA 1
ATOM 645 C C . LYS A 1 82 ? -5.309 -11.875 0.270 1.00 98.00 82 LYS A C 1
ATOM 647 O O . LYS A 1 82 ? -5.974 -12.740 -0.282 1.00 98.00 82 LYS A O 1
ATOM 652 N N . ILE A 1 83 ? -4.348 -12.134 1.152 1.00 97.94 83 ILE A N 1
ATOM 653 C CA . ILE A 1 83 ? -3.996 -13.476 1.617 1.00 97.94 83 ILE A CA 1
ATOM 654 C C . ILE A 1 83 ? -5.138 -14.034 2.469 1.00 97.94 83 ILE A C 1
ATOM 656 O O . ILE A 1 83 ? -5.520 -13.456 3.499 1.00 97.94 83 ILE A O 1
ATOM 660 N N . THR A 1 84 ? -5.685 -15.158 2.018 1.00 97.69 84 THR A N 1
ATOM 661 C CA . THR A 1 84 ? -6.727 -15.931 2.702 1.00 97.69 84 THR A CA 1
ATOM 662 C C . THR A 1 84 ? -6.132 -17.148 3.415 1.00 97.69 84 THR A C 1
ATOM 664 O O . THR A 1 84 ? -4.932 -17.406 3.317 1.00 97.69 84 THR A O 1
ATOM 667 N N . GLU A 1 85 ? -6.947 -17.894 4.165 1.00 97.25 85 GLU A N 1
ATOM 668 C CA . GLU A 1 85 ? -6.501 -19.128 4.834 1.00 97.25 85 GLU A CA 1
ATOM 669 C C . GLU A 1 85 ? -5.993 -20.168 3.820 1.00 97.25 85 GLU A C 1
ATOM 671 O O . GLU A 1 85 ? -4.969 -20.812 4.058 1.00 97.25 85 GLU A O 1
ATOM 676 N N . ASP A 1 86 ? -6.621 -20.220 2.643 1.00 96.75 86 ASP A N 1
ATOM 677 C CA . ASP A 1 86 ? -6.262 -21.102 1.527 1.00 96.75 86 ASP A CA 1
ATOM 678 C C . ASP A 1 86 ? -4.931 -20.736 0.857 1.00 96.75 86 ASP A C 1
ATOM 680 O O . ASP A 1 86 ? -4.397 -21.522 0.080 1.00 96.75 86 ASP A O 1
ATOM 684 N N . ASP A 1 87 ? -4.364 -19.562 1.142 1.00 96.06 87 ASP A N 1
ATOM 685 C CA . ASP A 1 87 ? -3.074 -19.120 0.598 1.00 96.06 87 ASP A CA 1
ATOM 686 C C . ASP A 1 87 ? -1.911 -19.360 1.571 1.00 96.06 87 ASP A C 1
ATOM 688 O O . ASP A 1 87 ? -0.740 -19.327 1.179 1.00 96.06 87 ASP A O 1
ATOM 692 N N . LEU A 1 88 ? -2.196 -19.641 2.848 1.00 95.56 88 LEU A N 1
ATOM 693 C CA . LEU A 1 88 ? -1.170 -19.751 3.893 1.00 95.56 88 LEU A CA 1
ATOM 694 C C . LEU A 1 88 ? -0.195 -20.919 3.671 1.00 95.56 88 LEU A C 1
ATOM 696 O O . LEU A 1 88 ? 0.928 -20.891 4.182 1.00 95.56 88 LEU A O 1
ATOM 700 N N . TRP A 1 89 ? -0.558 -21.920 2.861 1.00 96.50 89 TRP A N 1
ATOM 701 C CA . TRP A 1 89 ? 0.348 -23.017 2.489 1.00 96.50 89 TRP A CA 1
ATOM 702 C C . TRP A 1 89 ? 1.569 -22.550 1.677 1.00 96.50 89 TRP A C 1
ATOM 704 O O . TRP A 1 89 ? 2.599 -23.237 1.653 1.00 96.50 89 TRP A O 1
ATOM 714 N N . ILE A 1 90 ? 1.491 -21.373 1.045 1.00 97.06 90 ILE A N 1
ATOM 715 C CA . ILE A 1 90 ? 2.602 -20.754 0.310 1.00 97.06 90 ILE A CA 1
ATOM 716 C C . ILE A 1 90 ? 3.714 -20.346 1.286 1.00 97.06 90 ILE A C 1
ATOM 718 O O . ILE A 1 90 ? 4.895 -20.563 1.002 1.00 97.06 90 ILE A O 1
ATOM 722 N N . ARG A 1 91 ? 3.331 -19.882 2.485 1.00 96.94 91 ARG A N 1
ATOM 723 C CA . ARG A 1 91 ? 4.169 -19.490 3.635 1.00 96.94 91 ARG A CA 1
ATOM 724 C C . ARG A 1 91 ? 5.039 -18.251 3.441 1.00 96.94 91 ARG A C 1
ATOM 726 O O . ARG A 1 91 ? 5.071 -17.424 4.346 1.00 96.94 91 ARG A O 1
ATOM 733 N N . THR A 1 92 ? 5.764 -18.122 2.332 1.00 98.38 92 THR A N 1
ATOM 734 C CA . THR A 1 92 ? 6.772 -17.061 2.144 1.00 98.38 92 THR A CA 1
ATOM 735 C C . THR A 1 92 ? 6.544 -16.234 0.885 1.00 98.38 92 THR A C 1
ATOM 737 O O . THR A 1 92 ? 5.973 -16.711 -0.099 1.00 98.38 92 THR A O 1
ATOM 740 N N . TYR A 1 93 ? 7.025 -14.989 0.909 1.00 98.31 93 TYR A N 1
ATOM 741 C CA . TYR A 1 93 ? 6.930 -14.051 -0.208 1.00 98.31 93 TYR A CA 1
ATOM 742 C C . TYR A 1 93 ? 7.616 -14.574 -1.477 1.00 98.31 93 TYR A C 1
ATOM 744 O O . TYR A 1 93 ? 7.054 -14.466 -2.561 1.00 98.31 93 TYR A O 1
ATOM 752 N N . GLY A 1 94 ? 8.777 -15.224 -1.361 1.00 98.19 94 GLY A N 1
ATOM 753 C CA . GLY A 1 94 ? 9.484 -15.794 -2.512 1.00 98.19 94 GLY A CA 1
ATOM 754 C C . GLY A 1 94 ? 8.709 -16.924 -3.200 1.00 98.19 94 GLY A C 1
ATOM 755 O O . GLY A 1 94 ? 8.658 -16.985 -4.426 1.00 98.19 94 GLY A O 1
ATOM 756 N N . ARG A 1 95 ? 8.034 -17.790 -2.430 1.00 98.19 95 ARG A N 1
ATOM 757 C CA . ARG A 1 95 ? 7.179 -18.848 -3.001 1.00 98.19 95 ARG A CA 1
ATOM 758 C C . ARG A 1 95 ? 5.926 -18.267 -3.647 1.00 98.19 95 ARG A C 1
ATOM 760 O O . ARG A 1 95 ? 5.482 -18.766 -4.679 1.00 98.19 95 ARG A O 1
ATOM 767 N N . LEU A 1 96 ? 5.382 -17.195 -3.069 1.00 98.06 96 LEU A N 1
ATOM 768 C CA . LEU A 1 96 ? 4.278 -16.453 -3.671 1.00 98.06 96 LEU A CA 1
ATOM 769 C C . LEU A 1 96 ? 4.692 -15.834 -5.003 1.00 98.06 96 LEU A C 1
ATOM 771 O O . LEU A 1 96 ? 3.972 -15.988 -5.983 1.00 98.06 96 LEU A O 1
ATOM 775 N N . TYR A 1 97 ? 5.864 -15.201 -5.040 1.00 98.12 97 TYR A N 1
ATOM 776 C CA . TYR A 1 97 ? 6.451 -14.633 -6.249 1.00 98.12 97 TYR A CA 1
ATOM 777 C C . TYR A 1 97 ? 6.532 -15.688 -7.358 1.00 98.12 97 TYR A C 1
ATOM 779 O O . TYR A 1 97 ? 5.997 -15.490 -8.443 1.00 98.12 97 TYR A O 1
ATOM 787 N N . GLN A 1 98 ? 7.117 -16.854 -7.064 1.00 97.69 98 GLN A N 1
ATOM 788 C CA . GLN A 1 98 ? 7.222 -17.959 -8.023 1.00 97.69 98 GLN A CA 1
ATOM 789 C C . GLN A 1 98 ? 5.854 -18.437 -8.527 1.00 97.69 98 GLN A C 1
ATOM 791 O O . GLN A 1 98 ? 5.674 -18.618 -9.732 1.00 97.69 98 GLN A O 1
ATOM 796 N N . LYS A 1 99 ? 4.880 -18.622 -7.624 1.00 97.81 99 LYS A N 1
ATOM 797 C CA . LYS A 1 99 ? 3.516 -19.035 -7.985 1.00 97.81 99 LYS A CA 1
ATOM 798 C C . LYS A 1 99 ? 2.877 -18.020 -8.934 1.00 97.81 99 LYS A C 1
ATOM 800 O O . LYS A 1 99 ? 2.455 -18.402 -10.015 1.00 97.81 99 LYS A O 1
ATOM 805 N N . LEU A 1 100 ? 2.854 -16.743 -8.558 1.00 97.12 100 LEU A N 1
ATOM 806 C CA . LEU A 1 100 ? 2.209 -15.681 -9.332 1.00 97.12 100 LEU A CA 1
ATOM 807 C C . LEU A 1 100 ? 2.848 -15.496 -10.711 1.00 97.12 100 LEU A C 1
ATOM 809 O O . LEU A 1 100 ? 2.139 -15.484 -11.718 1.00 97.12 100 LEU A O 1
ATOM 813 N N . CYS A 1 101 ? 4.179 -15.447 -10.779 1.00 96.19 101 CYS A N 1
ATOM 814 C CA . CYS A 1 101 ? 4.876 -15.286 -12.051 1.00 96.19 101 CYS A CA 1
ATOM 815 C C . CYS A 1 101 ? 4.685 -16.490 -12.985 1.00 96.19 101 CYS A C 1
ATOM 817 O O . CYS A 1 101 ? 4.607 -16.300 -14.194 1.00 96.19 101 CYS A O 1
ATOM 819 N N . SER A 1 102 ? 4.583 -17.714 -12.452 1.00 95.94 102 SER A N 1
ATOM 820 C CA . SER A 1 102 ? 4.378 -18.919 -13.273 1.00 95.94 102 SER A CA 1
ATOM 821 C C . SER A 1 102 ? 2.923 -19.154 -13.683 1.00 95.94 102 SER A C 1
ATOM 823 O O . SER A 1 102 ? 2.691 -19.727 -14.744 1.00 95.94 102 SER A O 1
ATOM 825 N N . SER A 1 103 ? 1.944 -18.728 -12.877 1.00 93.50 103 SER A N 1
ATOM 826 C CA . SER A 1 103 ? 0.525 -18.966 -13.165 1.00 93.50 103 SER A CA 1
ATOM 827 C C . SER A 1 103 ? -0.140 -17.833 -13.939 1.00 93.50 103 SER A C 1
ATOM 829 O O . SER A 1 103 ? -0.832 -18.086 -14.919 1.00 93.50 103 SER A O 1
ATOM 831 N N . THR A 1 104 ? 0.020 -16.591 -13.478 1.00 93.62 104 THR A N 1
ATOM 832 C CA . THR A 1 104 ? -0.712 -15.425 -14.006 1.00 93.62 104 THR A CA 1
ATOM 833 C C . THR A 1 104 ? 0.207 -14.395 -14.650 1.00 93.62 104 THR A C 1
ATOM 835 O O . THR A 1 104 ? -0.276 -13.494 -15.329 1.00 93.62 104 THR A O 1
ATOM 838 N N . GLY A 1 105 ? 1.522 -14.511 -14.442 1.00 94.25 105 GLY A N 1
ATOM 839 C CA . GLY A 1 105 ? 2.479 -13.475 -14.820 1.00 94.25 105 GLY A CA 1
ATOM 840 C C . GLY A 1 105 ? 2.406 -12.238 -13.919 1.00 94.25 105 GLY A C 1
ATOM 841 O O . GLY A 1 105 ? 3.012 -11.222 -14.245 1.00 94.25 105 GLY A O 1
ATOM 842 N N . ASP A 1 106 ? 1.678 -12.305 -12.797 1.00 96.75 106 ASP A N 1
ATOM 843 C CA . ASP A 1 106 ? 1.604 -11.207 -11.833 1.00 96.75 106 ASP A CA 1
ATOM 844 C C . ASP A 1 106 ? 2.961 -11.047 -11.121 1.00 96.75 106 ASP A C 1
ATOM 846 O O . ASP A 1 106 ? 3.564 -12.026 -10.666 1.00 96.75 106 ASP A O 1
ATOM 850 N N . ILE A 1 107 ? 3.426 -9.803 -10.977 1.00 97.75 107 ILE A N 1
ATOM 851 C CA . ILE A 1 107 ? 4.679 -9.476 -10.283 1.00 97.75 107 ILE A CA 1
ATOM 852 C C . ILE A 1 107 ? 4.353 -8.773 -8.961 1.00 97.75 107 ILE A C 1
ATOM 854 O O . ILE A 1 107 ? 3.907 -7.623 -8.983 1.00 97.75 107 ILE A O 1
ATOM 858 N N . PRO A 1 108 ? 4.567 -9.408 -7.794 1.00 97.81 108 PRO A N 1
ATOM 859 C CA . PRO A 1 108 ? 4.366 -8.741 -6.516 1.00 97.81 108 PRO A CA 1
ATOM 860 C C . PRO A 1 108 ? 5.449 -7.686 -6.252 1.00 97.81 108 PRO A C 1
ATOM 862 O O . PRO A 1 108 ? 6.633 -7.911 -6.505 1.00 97.81 108 PRO A O 1
ATOM 865 N N . ILE A 1 109 ? 5.032 -6.536 -5.714 1.00 97.75 109 ILE A N 1
ATOM 866 C CA . ILE A 1 109 ? 5.905 -5.388 -5.410 1.00 97.75 109 ILE A CA 1
ATOM 867 C C . ILE A 1 109 ? 5.988 -5.063 -3.915 1.00 97.75 109 ILE A C 1
ATOM 869 O O . ILE A 1 109 ? 6.916 -4.383 -3.474 1.00 97.75 109 ILE A O 1
ATOM 873 N N . GLY A 1 110 ? 5.039 -5.539 -3.109 1.00 97.81 110 GLY A N 1
ATOM 874 C CA . GLY A 1 110 ? 5.058 -5.299 -1.673 1.00 97.81 110 GLY A CA 1
ATOM 875 C C . GLY A 1 110 ? 3.888 -5.916 -0.924 1.00 97.81 110 GLY A C 1
ATOM 876 O O . GLY A 1 110 ? 2.908 -6.363 -1.518 1.00 97.81 110 GLY A O 1
ATOM 877 N N . ILE A 1 111 ? 4.004 -5.919 0.401 1.00 98.38 111 ILE A N 1
ATOM 878 C CA . ILE A 1 111 ? 3.021 -6.471 1.334 1.00 98.38 111 ILE A CA 1
ATOM 879 C C . ILE A 1 111 ? 2.531 -5.350 2.243 1.00 98.38 111 ILE A C 1
ATOM 881 O O . ILE A 1 111 ? 3.324 -4.713 2.932 1.00 98.38 111 ILE A O 1
ATOM 885 N N . TYR A 1 112 ? 1.226 -5.129 2.284 1.00 98.25 112 TYR A N 1
ATOM 886 C CA . TYR A 1 112 ? 0.565 -4.297 3.274 1.00 98.25 112 TYR A CA 1
ATOM 887 C C . TYR A 1 112 ? 0.023 -5.168 4.398 1.00 98.25 112 TYR A C 1
ATOM 889 O O . TYR A 1 112 ? -0.878 -5.986 4.200 1.00 98.25 112 TYR A O 1
ATOM 897 N N . ARG A 1 113 ? 0.579 -4.974 5.589 1.00 97.00 113 ARG A N 1
ATOM 898 C CA . ARG A 1 113 ? 0.293 -5.777 6.771 1.00 97.00 113 ARG A CA 1
ATOM 899 C C . ARG A 1 113 ? -0.560 -5.005 7.754 1.00 97.00 113 ARG A C 1
ATOM 901 O O . ARG A 1 113 ? -0.414 -3.794 7.894 1.00 97.00 113 ARG A O 1
ATOM 908 N N . THR A 1 114 ? -1.459 -5.707 8.444 1.00 93.94 114 THR A N 1
ATOM 909 C CA . THR A 1 114 ? -2.233 -5.138 9.551 1.00 93.94 114 THR A CA 1
ATOM 910 C C . THR A 1 114 ? -2.242 -6.057 10.771 1.00 93.94 114 THR A C 1
ATOM 912 O O . THR A 1 114 ? -3.074 -6.961 10.882 1.00 93.94 114 THR A O 1
ATOM 915 N N . GLU A 1 115 ? -1.390 -5.743 11.738 1.00 89.44 115 GLU A N 1
ATOM 916 C CA . GLU A 1 115 ? -1.211 -6.485 12.986 1.00 89.44 115 GLU A CA 1
ATOM 917 C C . GLU A 1 115 ? -2.077 -5.923 14.114 1.00 89.44 115 GLU A C 1
ATOM 919 O O . GLU A 1 115 ? -2.340 -4.722 14.179 1.00 89.44 115 GLU A O 1
ATOM 924 N N . ALA A 1 116 ? -2.506 -6.777 15.044 1.00 82.62 116 ALA A N 1
ATOM 925 C CA . ALA A 1 116 ? -3.047 -6.319 16.320 1.00 82.62 116 ALA A CA 1
ATOM 926 C C . ALA A 1 116 ? -1.888 -5.944 17.255 1.00 82.62 116 ALA A C 1
ATOM 928 O O . ALA A 1 116 ? -0.954 -6.727 17.428 1.00 82.62 116 ALA A O 1
ATOM 929 N N . GLN A 1 117 ? -1.951 -4.771 17.886 1.00 72.88 117 GLN A N 1
ATOM 930 C CA . GLN A 1 117 ? -0.982 -4.360 18.897 1.00 72.88 117 GLN A CA 1
ATOM 931 C C . GLN A 1 117 ? -1.024 -5.339 20.071 1.00 72.88 117 GLN A C 1
ATOM 933 O O . GLN A 1 117 ? -1.950 -5.320 20.886 1.00 72.88 117 GLN A O 1
ATOM 938 N N . LYS A 1 118 ? 0.013 -6.169 20.180 1.00 61.59 118 LYS A N 1
ATOM 939 C CA . LYS A 1 118 ? 0.338 -6.902 21.402 1.00 61.59 118 LYS A CA 1
ATOM 940 C C . LYS A 1 118 ? 1.057 -5.929 22.332 1.00 61.59 118 LYS A C 1
ATOM 942 O O . LYS A 1 118 ? 2.281 -5.880 22.355 1.00 61.59 118 LYS A O 1
ATOM 947 N N . LEU A 1 119 ? 0.311 -5.086 23.041 1.00 53.53 119 LEU A N 1
ATOM 948 C CA . LEU A 1 119 ? 0.913 -4.336 24.141 1.00 53.53 119 LEU A CA 1
ATOM 949 C C . LEU A 1 119 ? 1.294 -5.351 25.230 1.00 53.53 119 LEU A C 1
ATOM 951 O O . LEU A 1 119 ? 0.418 -6.115 25.645 1.00 53.53 119 LEU A O 1
ATOM 955 N N . PRO A 1 120 ? 2.551 -5.391 25.711 1.00 41.88 120 PRO A N 1
ATOM 956 C CA . PRO A 1 120 ? 2.813 -6.024 26.989 1.00 41.88 120 PRO A CA 1
ATOM 957 C C . PRO A 1 120 ? 2.000 -5.243 28.022 1.00 41.88 120 PRO A C 1
ATOM 959 O O . PRO A 1 120 ? 2.157 -4.031 28.169 1.00 41.88 120 PRO A O 1
ATOM 962 N N . VAL A 1 121 ? 1.076 -5.924 28.696 1.00 39.59 121 VAL A N 1
ATOM 963 C CA . VAL A 1 121 ? 0.386 -5.388 29.871 1.00 39.59 121 VAL A CA 1
ATOM 964 C C . VAL A 1 121 ? 1.411 -5.354 31.004 1.00 39.59 121 VAL A C 1
ATOM 966 O O . VAL A 1 121 ? 1.423 -6.196 31.892 1.00 39.59 121 VAL A O 1
ATOM 969 N N . SER A 1 122 ? 2.336 -4.406 30.941 1.00 47.34 122 SER A N 1
ATOM 970 C CA . SER A 1 122 ? 3.221 -4.072 32.043 1.00 47.34 122 SER A CA 1
ATOM 971 C C . SER A 1 122 ? 3.282 -2.557 32.121 1.00 47.34 122 SER A C 1
ATOM 973 O O . SER A 1 122 ? 3.794 -1.884 31.234 1.00 47.34 122 SER A O 1
ATOM 975 N N . GLU A 1 123 ? 2.676 -2.083 33.206 1.00 39.75 123 GLU A N 1
ATOM 976 C CA . GLU A 1 123 ? 2.587 -0.711 33.691 1.00 39.75 123 GLU A CA 1
ATOM 977 C C . GLU A 1 123 ? 1.555 0.201 33.004 1.00 39.75 123 GLU A C 1
ATOM 979 O O . GLU A 1 123 ? 1.747 0.767 31.932 1.00 39.75 123 GLU A O 1
ATOM 984 N N . SER A 1 124 ? 0.481 0.452 33.763 1.00 42.28 124 SER A N 1
ATOM 985 C CA . SER A 1 124 ? -0.388 1.633 33.665 1.00 42.28 124 SER A CA 1
ATOM 986 C C . SER A 1 124 ? -1.609 1.560 32.740 1.00 42.28 124 SER A C 1
ATOM 988 O O . SER A 1 124 ? -1.991 2.561 32.130 1.00 42.28 124 SER A O 1
ATOM 990 N N . GLN A 1 125 ? -2.351 0.449 32.758 1.00 35.16 125 GLN A N 1
ATOM 991 C CA . GLN A 1 125 ? -3.810 0.553 32.617 1.00 35.16 125 GLN A CA 1
ATOM 992 C C . GLN A 1 125 ? -4.405 1.085 33.929 1.00 35.16 125 GLN A C 1
ATOM 994 O O . GLN A 1 125 ? -5.023 0.357 34.693 1.00 35.16 125 GLN A O 1
ATOM 999 N N . VAL A 1 126 ? -4.239 2.383 34.199 1.00 36.69 126 VAL A N 1
ATOM 1000 C CA . VAL A 1 126 ? -5.169 3.083 35.097 1.00 36.69 126 VAL A CA 1
ATOM 1001 C C . VAL A 1 126 ? -6.413 3.362 34.264 1.00 36.69 126 VAL A C 1
ATOM 1003 O O . VAL A 1 126 ? -6.590 4.450 33.707 1.00 36.69 126 VAL A O 1
ATOM 1006 N N . SER A 1 127 ? -7.246 2.333 34.102 1.00 34.81 127 SER A N 1
ATOM 1007 C CA . SER A 1 127 ? -8.661 2.548 33.844 1.00 34.81 127 SER A CA 1
ATOM 1008 C C . SER A 1 127 ? -9.182 3.398 34.992 1.00 34.81 127 SER A C 1
ATOM 1010 O O . SER A 1 127 ? -8.975 3.058 36.154 1.00 34.81 127 SER A O 1
ATOM 1012 N N . ILE A 1 128 ? -9.835 4.513 34.682 1.00 37.41 128 ILE A N 1
ATOM 1013 C CA . ILE A 1 128 ? -10.619 5.249 35.669 1.00 37.41 128 ILE A CA 1
ATOM 1014 C C . ILE A 1 128 ? -11.834 4.365 35.971 1.00 37.41 128 ILE A C 1
ATOM 1016 O O . ILE A 1 128 ? -12.901 4.525 35.385 1.00 37.41 128 ILE A O 1
ATOM 1020 N N . THR A 1 129 ? -11.649 3.368 36.831 1.00 31.61 129 THR A N 1
ATOM 1021 C CA . THR A 1 129 ? -12.732 2.823 37.634 1.00 31.61 129 THR A CA 1
ATOM 1022 C C . THR A 1 129 ? -13.149 3.954 38.553 1.00 31.61 129 THR A C 1
ATOM 1024 O O . THR A 1 129 ? -12.362 4.446 39.358 1.00 31.61 129 THR A O 1
ATOM 1027 N N . VAL A 1 130 ? -14.371 4.443 38.360 1.00 43.44 130 VAL A N 1
ATOM 1028 C CA . VAL A 1 130 ? -15.028 5.260 39.372 1.00 43.44 130 VAL A CA 1
ATOM 1029 C C . VAL A 1 130 ? -15.117 4.353 40.591 1.00 43.44 130 VAL A C 1
ATOM 1031 O O . VAL A 1 130 ? -15.833 3.359 40.550 1.00 43.44 130 VAL A O 1
ATOM 1034 N N . GLU A 1 131 ? -14.313 4.628 41.612 1.00 35.19 131 GLU A N 1
ATOM 1035 C CA . GLU A 1 131 ? -14.468 3.993 42.914 1.00 35.19 131 GLU A CA 1
ATOM 1036 C C . GLU A 1 131 ? -15.905 4.269 43.372 1.00 35.19 131 GLU A C 1
ATOM 1038 O O . GLU A 1 131 ? -16.294 5.424 43.589 1.00 35.19 131 GLU A O 1
ATOM 1043 N N . ASP A 1 132 ? -16.716 3.211 43.426 1.00 34.09 132 ASP A N 1
ATOM 1044 C CA . ASP A 1 132 ? -17.990 3.205 44.130 1.00 34.09 132 ASP A CA 1
ATOM 1045 C C . ASP A 1 132 ? -17.658 3.415 45.611 1.00 34.09 132 ASP A C 1
ATOM 1047 O O . ASP A 1 132 ? -17.300 2.493 46.339 1.00 34.09 132 ASP A O 1
ATOM 1051 N N . TYR A 1 133 ? -17.688 4.677 46.035 1.00 34.53 133 TYR A N 1
ATOM 1052 C CA . TYR A 1 133 ? -17.569 5.045 47.437 1.00 34.53 133 TYR A CA 1
ATOM 1053 C C . TYR A 1 133 ? -18.863 4.595 48.125 1.00 34.53 133 TYR A C 1
ATOM 1055 O O . TYR A 1 133 ? -19.897 5.257 48.007 1.00 34.53 133 TYR A O 1
ATOM 1063 N N . GLU A 1 134 ? -18.817 3.427 48.769 1.00 32.12 134 GLU A N 1
ATOM 1064 C CA . GLU A 1 134 ? -19.865 2.951 49.670 1.00 32.12 134 GLU A CA 1
ATOM 1065 C C . GLU A 1 134 ? -20.133 4.018 50.743 1.00 32.12 134 GLU A C 1
ATOM 1067 O O . GLU A 1 134 ? -19.251 4.448 51.489 1.00 32.12 134 GLU A O 1
ATOM 1072 N N . ASP A 1 135 ? -21.380 4.476 50.760 1.00 30.45 135 ASP A N 1
ATOM 1073 C CA . ASP A 1 135 ? -21.937 5.476 51.661 1.00 30.45 135 ASP A CA 1
ATOM 1074 C C . ASP A 1 135 ? -21.927 4.916 53.092 1.00 30.45 135 ASP A C 1
ATOM 1076 O O . ASP A 1 135 ? -22.739 4.061 53.455 1.00 30.45 135 ASP A O 1
ATOM 1080 N N . THR A 1 136 ? -20.961 5.351 53.906 1.00 33.03 136 THR A N 1
ATOM 1081 C CA . THR A 1 136 ? -20.875 4.963 55.315 1.00 33.03 136 THR A CA 1
ATOM 1082 C C . THR A 1 136 ? -22.079 5.549 56.045 1.00 33.03 136 THR A C 1
ATOM 1084 O O . THR A 1 136 ? -22.153 6.748 56.308 1.00 33.03 136 THR A O 1
ATOM 1087 N N . ARG A 1 137 ? -23.050 4.686 56.348 1.00 33.06 137 ARG A N 1
ATOM 1088 C CA . ARG A 1 137 ? -24.199 4.990 57.202 1.00 33.06 137 ARG A CA 1
ATOM 1089 C C . ARG A 1 137 ? -23.727 5.584 58.532 1.00 33.06 137 ARG A C 1
ATOM 1091 O O . ARG A 1 137 ? -22.932 4.964 59.232 1.00 33.06 137 ARG A O 1
ATOM 1098 N N . GLU A 1 138 ? -24.267 6.746 58.892 1.00 28.52 138 GLU A N 1
ATOM 1099 C CA . GLU A 1 138 ? -24.210 7.288 60.253 1.00 28.52 138 GLU A CA 1
ATOM 1100 C C . GLU A 1 138 ? -24.775 6.273 61.266 1.00 28.52 138 GLU A C 1
ATOM 1102 O O . GLU A 1 138 ? -25.911 5.812 61.095 1.00 28.52 138 GLU A O 1
ATOM 1107 N N . PRO A 1 139 ? -24.066 5.973 62.366 1.00 27.20 139 PRO A N 1
ATOM 1108 C CA . PRO A 1 139 ? -24.675 5.451 63.576 1.00 27.20 139 PRO A CA 1
ATOM 1109 C C . PRO A 1 139 ? -24.992 6.619 64.518 1.00 27.20 139 PRO A C 1
ATOM 1111 O O . PRO A 1 139 ? -24.120 7.402 64.891 1.00 27.20 139 PRO A O 1
ATOM 1114 N N . ARG A 1 140 ? -26.266 6.722 64.901 1.00 29.11 140 ARG A N 1
ATOM 1115 C CA . ARG A 1 140 ? -26.749 7.593 65.978 1.00 29.11 140 ARG A CA 1
ATOM 1116 C C . ARG A 1 140 ? -26.038 7.292 67.307 1.00 29.11 140 ARG A C 1
ATOM 1118 O O . ARG A 1 140 ? -25.743 6.140 67.608 1.00 29.11 140 ARG A O 1
ATOM 1125 N N . GLU A 1 141 ? -25.837 8.367 68.067 1.00 26.72 141 GLU A N 1
ATOM 1126 C CA . GLU A 1 141 ? -25.214 8.493 69.394 1.00 26.72 141 GLU A CA 1
ATOM 1127 C C . GLU A 1 141 ? -25.704 7.504 70.470 1.00 26.72 141 GLU A C 1
ATOM 1129 O O . GLU A 1 141 ? -26.806 6.955 70.377 1.00 26.72 141 GLU A O 1
ATOM 1134 N N . PRO A 1 142 ? -24.950 7.403 71.583 1.00 27.64 142 PRO A N 1
ATOM 1135 C CA . PRO A 1 142 ? -25.524 7.901 72.839 1.00 27.64 142 PRO A CA 1
ATOM 1136 C C . PRO A 1 142 ? -24.594 8.814 73.667 1.00 27.64 142 PRO A C 1
ATOM 1138 O O . PRO A 1 142 ? -23.422 8.522 73.883 1.00 27.64 142 PRO A O 1
ATOM 1141 N N . LEU A 1 143 ? -25.207 9.902 74.148 1.00 29.95 143 LEU A N 1
ATOM 1142 C CA . LEU A 1 143 ? -24.940 10.761 75.316 1.00 29.95 143 LEU A CA 1
ATOM 1143 C C . LEU A 1 143 ? -23.769 10.381 76.252 1.00 29.95 143 LEU A C 1
ATOM 1145 O O . LEU A 1 143 ? -23.730 9.263 76.752 1.00 29.95 143 LEU A O 1
ATOM 1149 N N . LEU A 1 144 ? -22.932 11.374 76.610 1.00 27.69 144 LEU A N 1
ATOM 1150 C CA . LEU A 1 144 ? -22.671 11.860 77.988 1.00 27.69 144 LEU A CA 1
ATOM 1151 C C . LEU A 1 144 ? -21.535 12.927 78.034 1.00 27.69 144 LEU A C 1
ATOM 1153 O O . LEU A 1 144 ? -20.391 12.670 77.688 1.00 27.69 144 LEU A O 1
ATOM 1157 N N . SER A 1 145 ? -21.887 14.123 78.523 1.00 25.55 145 SER A N 1
ATOM 1158 C CA . SER A 1 145 ? -21.146 15.043 79.419 1.00 25.55 145 SER A CA 1
ATOM 1159 C C . SER A 1 145 ? -19.607 15.209 79.354 1.00 25.55 145 SER A C 1
ATOM 1161 O O . SER A 1 145 ? -18.892 14.383 79.906 1.00 25.55 145 SER A O 1
ATOM 1163 N N . ARG A 1 146 ? -19.107 16.401 78.951 1.00 28.58 146 ARG A N 1
ATOM 1164 C CA . ARG A 1 146 ? -18.396 17.401 79.814 1.00 28.58 146 ARG A CA 1
ATOM 1165 C C . ARG A 1 146 ? -17.690 18.529 79.017 1.00 28.58 146 ARG A C 1
ATOM 1167 O O . ARG A 1 146 ? -16.740 18.288 78.293 1.00 28.58 146 ARG A O 1
ATOM 1174 N N . ARG A 1 147 ? -18.081 19.772 79.344 1.00 27.64 147 ARG A N 1
ATOM 1175 C CA . ARG A 1 147 ? -17.234 20.910 79.790 1.00 27.64 147 ARG A CA 1
ATOM 1176 C C . ARG A 1 147 ? -16.186 21.547 78.841 1.00 27.64 147 ARG A C 1
ATOM 1178 O O . ARG A 1 147 ? -15.043 21.122 78.811 1.00 27.64 147 ARG A O 1
ATOM 1185 N N . GLY A 1 148 ? -16.523 22.757 78.374 1.00 27.31 148 GLY A N 1
ATOM 1186 C CA . GLY A 1 148 ? -15.726 23.982 78.610 1.00 27.31 148 GLY A CA 1
ATOM 1187 C C . GLY A 1 148 ? -14.690 24.426 77.553 1.00 27.31 148 GLY A C 1
ATOM 1188 O O . GLY A 1 148 ? -14.242 23.602 76.774 1.00 27.31 148 GLY A O 1
ATOM 1189 N N . PRO A 1 149 ? -14.334 25.732 77.503 1.00 40.28 149 PRO A N 1
ATOM 1190 C CA . PRO A 1 149 ? -14.133 26.493 76.256 1.00 40.28 149 PRO A CA 1
ATOM 1191 C C . PRO A 1 149 ? -12.729 27.143 76.118 1.00 40.28 149 PRO A C 1
ATOM 1193 O O . PRO A 1 149 ? -11.843 26.839 76.906 1.00 40.28 149 PRO A O 1
ATOM 1196 N N . HIS A 1 150 ? -12.603 28.117 75.190 1.00 28.34 150 HIS A N 1
ATOM 1197 C CA . HIS A 1 150 ? -11.524 29.127 75.017 1.00 28.34 150 HIS A CA 1
ATOM 1198 C C . HIS A 1 150 ? -10.260 28.685 74.240 1.00 28.34 150 HIS A C 1
ATOM 1200 O O . HIS A 1 150 ? -9.868 27.535 74.318 1.00 28.34 150 HIS A O 1
ATOM 1206 N N . ARG A 1 151 ? -9.478 29.533 73.548 1.00 32.03 151 ARG A N 1
ATOM 1207 C CA . ARG A 1 151 ? -9.588 30.842 72.854 1.00 32.03 151 ARG A CA 1
ATOM 1208 C C . ARG A 1 151 ? -8.150 31.145 72.342 1.00 32.03 151 ARG A C 1
ATOM 1210 O O . ARG A 1 151 ? -7.197 30.884 73.058 1.00 32.03 151 ARG A O 1
ATOM 1217 N N . ASN A 1 152 ? -8.044 31.627 71.102 1.00 24.98 152 ASN A N 1
ATOM 1218 C CA . ASN A 1 152 ? -7.022 32.479 70.448 1.00 24.98 152 ASN A CA 1
ATOM 1219 C C . ASN A 1 152 ? -5.627 32.847 71.059 1.00 24.98 152 ASN A C 1
ATOM 1221 O O . ASN A 1 152 ? -5.512 33.201 72.228 1.00 24.98 152 ASN A O 1
ATOM 1225 N N . SER A 1 153 ? -4.673 33.044 70.110 1.00 30.56 153 SER A N 1
ATOM 1226 C CA . SER A 1 153 ? -3.462 33.936 70.075 1.00 30.56 153 SER A CA 1
ATOM 1227 C C . SER A 1 153 ? -2.098 33.263 70.352 1.00 30.56 153 SER A C 1
ATOM 1229 O O . SER A 1 153 ? -2.072 32.332 71.138 1.00 30.56 153 SER A O 1
ATOM 1231 N N . THR A 1 154 ? -0.899 33.638 69.865 1.00 25.39 154 THR A N 1
ATOM 1232 C CA . THR A 1 154 ? -0.287 34.470 68.784 1.00 25.39 154 THR A CA 1
ATOM 1233 C C . THR A 1 154 ? 1.254 34.287 68.901 1.00 25.39 154 THR A C 1
ATOM 1235 O O . THR A 1 154 ? 1.730 34.077 70.013 1.00 25.39 154 THR A O 1
ATOM 1238 N N . SER A 1 155 ? 2.015 34.515 67.812 1.00 27.06 155 SER A N 1
ATOM 1239 C CA . SER A 1 155 ? 3.503 34.660 67.686 1.00 27.06 155 SER A CA 1
ATOM 1240 C C . SER A 1 155 ? 4.349 33.365 67.745 1.00 27.06 155 SER A C 1
ATOM 1242 O O . SER A 1 155 ? 3.976 32.452 68.468 1.00 27.06 155 SER A O 1
ATOM 1244 N N . SER A 1 156 ? 5.445 33.157 66.994 1.00 31.73 156 SER A N 1
ATOM 1245 C CA . SER A 1 156 ? 6.452 34.049 66.371 1.00 31.73 156 SER A CA 1
ATOM 1246 C C . SER A 1 156 ? 7.161 33.394 65.145 1.00 31.73 156 SER A C 1
ATOM 1248 O O . SER A 1 156 ? 7.194 32.172 65.026 1.00 31.73 156 SER A O 1
ATOM 1250 N N . GLU A 1 157 ? 7.702 34.218 64.230 1.00 29.53 157 GLU A N 1
ATOM 1251 C CA . GLU A 1 157 ? 8.426 33.877 62.971 1.00 29.53 157 GLU A CA 1
ATOM 1252 C C . GLU A 1 157 ? 9.971 33.634 63.163 1.00 29.53 157 GLU A C 1
ATOM 1254 O O . GLU A 1 157 ? 10.396 33.510 64.310 1.00 29.53 157 GLU A O 1
ATOM 1259 N N . PRO A 1 158 ? 10.859 33.652 62.121 1.00 49.47 158 PRO A N 1
ATOM 1260 C CA . PRO A 1 158 ? 11.335 32.541 61.261 1.00 49.47 158 PRO A CA 1
ATOM 1261 C C . PRO A 1 158 ? 12.905 32.410 61.281 1.00 49.47 158 PRO A C 1
ATOM 1263 O O . PRO A 1 158 ? 13.509 33.018 62.167 1.00 49.47 158 PRO A O 1
ATOM 1266 N N . PRO A 1 159 ? 13.621 31.647 60.396 1.00 40.81 159 PRO A N 1
ATOM 1267 C CA . PRO A 1 159 ? 13.884 32.073 59.000 1.00 40.81 159 PRO A CA 1
ATOM 1268 C C . PRO A 1 159 ? 14.089 30.968 57.907 1.00 40.81 159 PRO A C 1
ATOM 1270 O O . PRO A 1 159 ? 14.587 29.874 58.146 1.00 40.81 159 PRO A O 1
ATOM 1273 N N . SER A 1 160 ? 13.738 31.351 56.666 1.00 25.73 160 SER A N 1
ATOM 1274 C CA . SER A 1 160 ? 14.356 31.080 55.338 1.00 25.73 160 SER A CA 1
ATOM 1275 C C . SER A 1 160 ? 14.735 29.666 54.829 1.00 25.73 160 SER A C 1
ATOM 1277 O O . SER A 1 160 ? 15.752 29.105 55.226 1.00 25.73 160 SER A O 1
ATOM 1279 N N . SER A 1 161 ? 14.076 29.216 53.744 1.00 29.81 161 SER A N 1
ATOM 1280 C CA . SER A 1 161 ? 14.710 28.982 52.416 1.00 29.81 161 SER A CA 1
ATOM 1281 C C . SER A 1 161 ? 13.706 28.581 51.301 1.00 29.81 161 SER A C 1
ATOM 1283 O O . SER A 1 161 ? 12.966 27.613 51.408 1.00 29.81 161 SER A O 1
ATOM 1285 N N . SER A 1 162 ? 13.708 29.381 50.223 1.00 29.84 162 SER A N 1
ATOM 1286 C CA . SER A 1 162 ? 13.469 29.056 48.796 1.00 29.84 162 SER A CA 1
ATOM 1287 C C . SER A 1 162 ? 12.228 28.266 48.306 1.00 29.84 162 SER A C 1
ATOM 1289 O O . SER A 1 162 ? 12.192 27.040 48.306 1.00 29.84 162 SER A O 1
ATOM 1291 N N . SER A 1 163 ? 11.317 29.035 47.685 1.00 29.11 163 SER A N 1
ATOM 1292 C CA . SER A 1 163 ? 10.691 28.857 46.349 1.00 29.11 163 SER A CA 1
ATOM 1293 C C . SER A 1 163 ? 9.776 27.657 46.023 1.00 29.11 163 SER A C 1
ATOM 1295 O O . SER A 1 163 ? 10.196 26.630 45.501 1.00 29.11 163 SER A O 1
ATOM 1297 N N . HIS A 1 164 ? 8.478 27.928 46.204 1.00 27.69 164 HIS A N 1
ATOM 1298 C CA . HIS A 1 164 ? 7.286 27.611 45.397 1.00 27.69 164 HIS A CA 1
ATOM 1299 C C . HIS A 1 164 ? 7.430 26.890 44.036 1.00 27.69 164 HIS A C 1
ATOM 1301 O O . HIS A 1 164 ? 8.011 27.418 43.093 1.00 27.69 164 HIS A O 1
ATOM 1307 N N . SER A 1 165 ? 6.669 25.808 43.848 1.00 28.19 165 SER A N 1
ATOM 1308 C CA . SER A 1 165 ? 5.428 25.831 43.041 1.00 28.19 165 SER A CA 1
ATOM 1309 C C . SER A 1 165 ? 4.733 24.463 43.085 1.00 28.19 165 SER A C 1
ATOM 1311 O O . SER A 1 165 ? 5.204 23.464 42.556 1.00 28.19 165 SER A O 1
ATOM 1313 N N . SER A 1 166 ? 3.598 24.412 43.777 1.00 28.28 166 SER A N 1
ATOM 1314 C CA . SER A 1 166 ? 2.669 23.285 43.770 1.00 28.28 166 SER A CA 1
ATOM 1315 C C . SER A 1 166 ? 1.757 23.401 42.551 1.00 28.28 166 SER A C 1
ATOM 1317 O O . SER A 1 166 ? 0.898 24.286 42.505 1.00 28.28 166 SER A O 1
ATOM 1319 N N . ASP A 1 167 ? 1.940 22.511 41.579 1.00 30.23 167 ASP A N 1
ATOM 1320 C CA . ASP A 1 167 ? 1.086 22.416 40.398 1.00 30.23 167 ASP A CA 1
ATOM 1321 C C . ASP A 1 167 ? -0.323 21.940 40.777 1.00 30.23 167 ASP A C 1
ATOM 1323 O O . ASP A 1 167 ? -0.570 20.792 41.152 1.00 30.23 167 ASP A O 1
ATOM 1327 N N . HIS A 1 168 ? -1.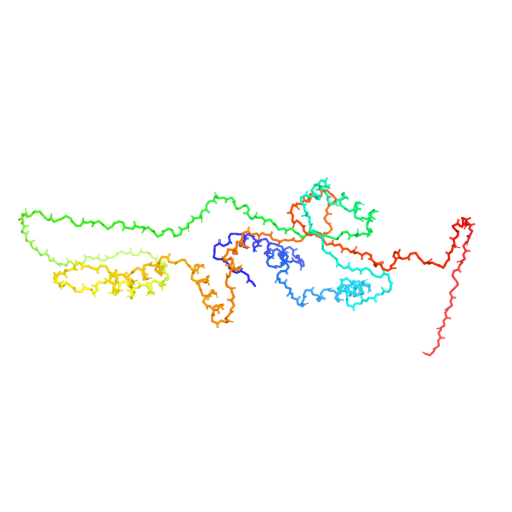274 22.864 40.667 1.00 35.09 168 HIS A N 1
ATOM 1328 C CA . HIS A 1 168 ? -2.704 22.607 40.758 1.00 35.09 168 HIS A CA 1
ATOM 1329 C C . HIS A 1 168 ? -3.174 21.696 39.608 1.00 35.09 168 HIS A C 1
ATOM 1331 O O . HIS A 1 168 ? -3.039 22.071 38.440 1.00 35.09 168 HIS A O 1
ATOM 1337 N N . PRO A 1 169 ? -3.856 20.565 39.877 1.00 44.44 169 PRO A N 1
ATOM 1338 C CA . PRO A 1 169 ? -4.543 19.831 38.825 1.00 44.44 169 PRO A CA 1
ATOM 1339 C C . PRO A 1 169 ? -5.727 20.651 38.301 1.00 44.44 169 PRO A C 1
ATOM 1341 O O . PRO A 1 169 ? -6.659 20.999 39.031 1.00 44.44 169 PRO A O 1
ATOM 1344 N N . LEU A 1 170 ? -5.665 20.951 37.006 1.00 41.28 170 LEU A N 1
ATOM 1345 C CA . LEU A 1 170 ? -6.617 21.722 36.217 1.00 41.28 170 LEU A CA 1
ATOM 1346 C C . LEU A 1 170 ? -8.086 21.404 36.546 1.00 41.28 170 LEU A C 1
ATOM 1348 O O . LEU A 1 170 ? -8.573 20.275 36.442 1.00 41.28 170 LEU A O 1
ATOM 1352 N N . LEU A 1 171 ? -8.821 22.465 36.878 1.00 45.91 171 LEU A N 1
ATOM 1353 C CA . LEU A 1 171 ? -10.258 22.495 37.125 1.00 45.91 171 LEU A CA 1
ATOM 1354 C C . LEU A 1 171 ? -11.069 22.148 35.859 1.00 45.91 171 LEU A C 1
ATOM 1356 O O . LEU A 1 171 ? -11.694 23.015 35.257 1.00 45.91 171 LEU A O 1
ATOM 1360 N N . ARG A 1 172 ? -11.173 20.861 35.509 1.00 47.66 172 ARG A N 1
ATOM 1361 C CA . ARG A 1 172 ? -12.230 20.333 34.618 1.00 47.66 172 ARG A CA 1
ATOM 1362 C C . ARG A 1 172 ? -13.226 19.459 35.389 1.00 47.66 172 ARG A C 1
ATOM 1364 O O . ARG A 1 172 ? -13.693 18.438 34.907 1.00 47.66 172 ARG A O 1
ATOM 1371 N N . ARG A 1 173 ? -13.568 19.858 36.619 1.00 47.66 173 ARG A N 1
ATOM 1372 C CA . ARG A 1 173 ? -14.530 19.145 37.490 1.00 47.66 173 ARG A CA 1
ATOM 1373 C C . ARG A 1 173 ? -15.788 19.965 37.809 1.00 47.66 173 ARG A C 1
ATOM 1375 O O . ARG A 1 173 ? -16.460 19.725 38.811 1.00 47.66 173 ARG A O 1
ATOM 1382 N N . LYS A 1 174 ? -16.113 20.953 36.966 1.00 50.91 174 LYS A N 1
ATOM 1383 C CA . LYS A 1 174 ? -17.268 21.850 37.168 1.00 50.91 174 LYS A CA 1
ATOM 1384 C C . LYS A 1 174 ? -18.537 21.421 36.411 1.00 50.91 174 LYS A C 1
ATOM 1386 O O . LYS A 1 174 ? -19.626 21.825 36.801 1.00 50.91 174 LYS A O 1
ATOM 1391 N N . SER A 1 175 ? -18.458 20.532 35.416 1.00 50.69 175 SER A N 1
ATOM 1392 C CA . SER A 1 175 ? -19.619 20.170 34.577 1.00 50.69 175 SER A CA 1
ATOM 1393 C C . SER A 1 175 ? -20.570 19.117 35.166 1.00 50.69 175 SER A C 1
ATOM 1395 O O . SER A 1 175 ? -21.584 18.825 34.549 1.00 50.69 175 SER A O 1
ATOM 1397 N N . MET A 1 176 ? -20.295 18.562 36.351 1.00 52.53 176 MET A N 1
ATOM 1398 C CA . MET A 1 176 ? -21.107 17.482 36.953 1.00 52.53 176 MET A CA 1
ATOM 1399 C C . MET A 1 176 ? -21.839 17.894 38.239 1.00 52.53 176 MET A C 1
ATOM 1401 O O . MET A 1 176 ? -22.628 17.126 38.786 1.00 52.53 176 MET A O 1
ATOM 1405 N N . GLN A 1 177 ? -21.574 19.092 38.766 1.00 52.34 177 GLN A N 1
ATOM 1406 C CA . GLN A 1 177 ? -22.100 19.500 40.073 1.00 52.34 177 GLN A CA 1
ATOM 1407 C C . GLN A 1 177 ? -23.563 19.968 40.007 1.00 52.34 177 GLN A C 1
ATOM 1409 O O . GLN A 1 177 ? -24.310 19.759 40.963 1.00 52.34 177 GLN A O 1
ATOM 1414 N N . TRP A 1 178 ? -24.001 20.531 38.873 1.00 49.81 178 TRP A N 1
ATOM 1415 C CA . TRP A 1 178 ? -25.402 20.914 38.647 1.00 49.81 178 TRP A CA 1
ATOM 1416 C C . TRP A 1 178 ? -26.327 19.686 38.621 1.00 49.81 178 TRP A C 1
ATOM 1418 O O . TRP A 1 178 ? -27.381 19.695 39.257 1.00 49.81 178 TRP A O 1
ATOM 1428 N N . ALA A 1 179 ? -25.890 18.591 37.988 1.00 51.59 179 ALA A N 1
ATOM 1429 C CA . ALA A 1 179 ? -26.643 17.340 37.924 1.00 51.59 179 ALA A CA 1
ATOM 1430 C C . ALA A 1 179 ? -26.847 16.714 39.318 1.00 51.59 179 ALA A C 1
ATOM 1432 O O . ALA A 1 179 ? -27.927 16.205 39.615 1.00 51.59 179 ALA A O 1
ATOM 1433 N N . ARG A 1 180 ? -25.850 16.829 40.212 1.00 56.00 180 ARG A N 1
ATOM 1434 C CA . ARG A 1 180 ? -25.931 16.333 41.601 1.00 56.00 180 ARG A CA 1
ATOM 1435 C C . ARG A 1 180 ? -26.865 17.165 42.482 1.00 56.00 180 ARG A C 1
ATOM 1437 O O . ARG A 1 180 ? -27.629 16.601 43.261 1.00 56.00 180 ARG A O 1
ATOM 1444 N N . ARG A 1 181 ? -26.842 18.499 42.359 1.00 54.66 181 ARG A N 1
ATOM 1445 C CA . ARG A 1 181 ? -27.670 19.400 43.192 1.00 54.66 181 ARG A CA 1
ATOM 1446 C C . ARG A 1 181 ? -29.171 19.257 42.918 1.00 54.66 181 ARG A C 1
ATOM 1448 O O . ARG A 1 181 ? -29.971 19.470 43.82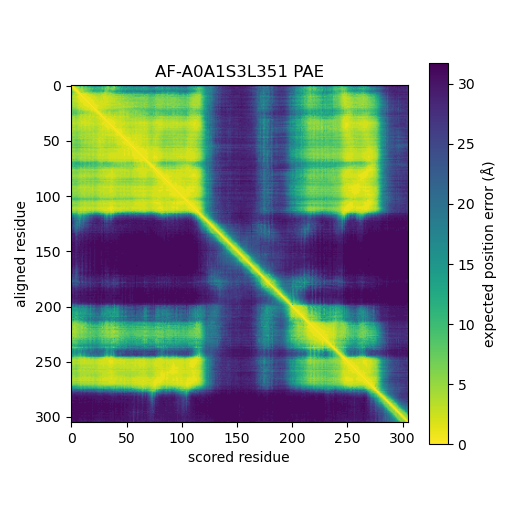2 1.00 54.66 181 ARG A O 1
ATOM 1455 N N . LEU A 1 182 ? -29.551 18.809 41.721 1.00 48.97 182 LEU A N 1
ATOM 1456 C CA . LEU A 1 182 ? -30.948 18.520 41.378 1.00 48.97 182 LEU A CA 1
ATOM 1457 C C . LEU A 1 182 ? -31.451 17.167 41.913 1.00 48.97 182 LEU A C 1
ATOM 1459 O O . LEU A 1 182 ? -32.650 16.923 41.870 1.00 48.97 182 LEU A O 1
ATOM 1463 N N . SER A 1 183 ? -30.573 16.297 42.429 1.00 51.91 183 SER A N 1
ATOM 1464 C CA . SER A 1 183 ? -30.966 15.000 43.003 1.00 51.91 183 SER A CA 1
ATOM 1465 C C . SER A 1 183 ? -31.474 15.097 44.445 1.00 51.91 183 SER A C 1
ATOM 1467 O O . SER A 1 183 ? -32.081 14.150 44.933 1.00 51.91 183 SER A O 1
ATOM 1469 N N . ARG A 1 184 ? -31.222 16.211 45.147 1.00 47.34 184 ARG A N 1
ATOM 1470 C CA . ARG A 1 184 ? -31.554 16.365 46.577 1.00 47.34 184 ARG A CA 1
ATOM 1471 C C . ARG A 1 184 ? -32.770 17.252 46.859 1.00 47.34 184 ARG A C 1
ATOM 1473 O O . ARG A 1 184 ? -33.034 17.555 48.016 1.00 47.34 184 ARG A O 1
ATOM 1480 N N . LYS A 1 185 ? -33.541 17.649 45.840 1.00 46.16 185 LYS A N 1
ATOM 1481 C CA . LYS A 1 185 ? -34.761 18.453 46.028 1.00 46.16 185 LYS A CA 1
ATOM 1482 C C . LYS A 1 185 ? -36.014 17.684 45.602 1.00 46.16 185 LYS A C 1
ATOM 1484 O O . LYS A 1 185 ? -36.691 18.059 44.655 1.00 46.16 185 LYS A O 1
ATOM 1489 N N . GLY A 1 186 ? -36.295 16.592 46.311 1.00 42.69 186 GLY A N 1
ATOM 1490 C CA . GLY A 1 186 ? -37.597 15.922 46.331 1.00 42.69 186 GLY A CA 1
ATOM 1491 C C . GLY A 1 186 ? -38.128 15.968 47.759 1.00 42.69 186 GLY A C 1
ATOM 1492 O O . GLY A 1 186 ? -37.634 15.245 48.619 1.00 42.69 186 GLY A O 1
ATOM 1493 N N . GLY A 1 187 ? -39.042 16.901 48.029 1.00 37.53 187 GLY A N 1
ATOM 1494 C CA . GLY A 1 187 ? -39.629 17.110 49.350 1.00 37.53 187 GLY A CA 1
ATOM 1495 C C . GLY A 1 187 ? -40.413 15.890 49.835 1.00 37.53 187 GLY A C 1
ATOM 1496 O O . GLY A 1 187 ? -41.055 15.195 49.052 1.00 37.53 187 GLY A O 1
ATOM 1497 N N . ARG A 1 188 ? -40.345 15.645 51.146 1.00 46.91 188 ARG A N 1
ATOM 1498 C CA . ARG A 1 188 ? -41.177 14.671 51.859 1.00 46.91 188 ARG A CA 1
ATOM 1499 C C . ARG A 1 188 ? -42.644 15.123 51.840 1.00 46.91 188 ARG A C 1
ATOM 1501 O O . ARG A 1 188 ? -42.925 16.265 52.186 1.00 46.91 188 ARG A O 1
ATOM 1508 N N . GLY A 1 189 ? -43.553 14.204 51.523 1.00 34.97 189 GLY A N 1
ATOM 1509 C CA . GLY A 1 189 ? -45.000 14.306 51.743 1.00 34.97 189 GLY A CA 1
ATOM 1510 C C . GLY A 1 189 ? -45.626 12.898 51.722 1.00 34.97 189 GLY A C 1
ATOM 1511 O O . GLY A 1 189 ? -45.147 12.075 50.940 1.00 34.97 189 GLY A O 1
ATOM 1512 N N . PRO A 1 190 ? -46.591 12.562 52.605 1.00 52.22 190 PRO A N 1
ATOM 1513 C CA . PRO A 1 190 ? -46.871 11.176 52.988 1.00 52.22 190 PRO A CA 1
ATOM 1514 C C . PRO A 1 190 ? -48.076 10.540 52.269 1.00 52.22 190 PRO A C 1
ATOM 1516 O O . PRO A 1 190 ? -48.996 11.229 51.851 1.00 52.22 190 PRO A O 1
ATOM 1519 N N . SER A 1 191 ? -48.089 9.199 52.294 1.00 37.00 191 SER A N 1
ATOM 1520 C CA . SER A 1 191 ? -49.253 8.301 52.178 1.00 37.00 191 SER A CA 1
ATOM 1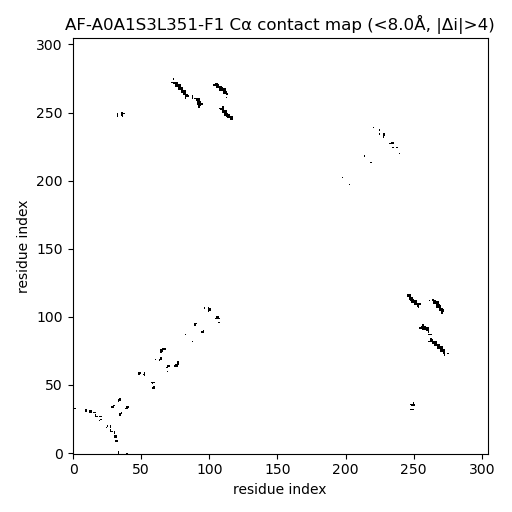521 C C . SER A 1 191 ? -49.979 8.184 50.827 1.00 37.00 191 SER A C 1
ATOM 1523 O O . SER A 1 191 ? -50.661 9.098 50.383 1.00 37.00 191 SER A O 1
ATOM 1525 N N . GLY A 1 192 ? -50.008 6.951 50.302 1.00 36.38 192 GLY A N 1
ATOM 1526 C CA . GLY A 1 192 ? -51.262 6.383 49.796 1.00 36.38 192 GLY A CA 1
ATOM 1527 C C . GLY A 1 192 ? -51.299 5.912 48.339 1.00 36.38 192 GLY A C 1
ATOM 1528 O O . GLY A 1 192 ? -51.316 6.705 47.409 1.00 36.38 192 GLY A O 1
ATOM 1529 N N . SER A 1 193 ? -51.520 4.603 48.202 1.00 34.72 193 SER A N 1
ATOM 1530 C CA . SER A 1 193 ? -52.151 3.885 47.081 1.00 34.72 193 SER A CA 1
ATOM 1531 C C . SER A 1 193 ? -51.266 3.216 46.015 1.00 34.72 193 SER A C 1
ATOM 1533 O O . SER A 1 193 ? -50.380 3.784 45.385 1.00 34.72 193 SER A O 1
ATOM 1535 N N . LYS A 1 194 ? -51.568 1.920 45.883 1.00 39.41 194 LYS A N 1
ATOM 1536 C CA . LYS A 1 194 ? -51.102 0.920 44.926 1.00 39.41 194 LYS A CA 1
ATOM 1537 C C . LYS A 1 194 ? -51.559 1.279 43.510 1.00 39.41 194 LYS A C 1
ATOM 1539 O O . LYS A 1 194 ? -52.704 1.677 43.337 1.00 39.41 194 LYS A O 1
ATOM 1544 N N . GLY A 1 195 ? -50.739 0.972 42.505 1.00 35.62 195 GLY A N 1
ATOM 1545 C CA . GLY A 1 195 ? -51.229 0.849 41.130 1.00 35.62 195 GLY A CA 1
ATOM 1546 C C . GLY A 1 195 ? -50.206 1.200 40.062 1.00 35.62 195 GLY A C 1
ATOM 1547 O O . GLY A 1 195 ? -50.143 2.334 39.615 1.00 35.62 195 GLY A O 1
ATOM 1548 N N . ALA A 1 196 ? -49.421 0.198 39.665 1.00 44.50 196 ALA A N 1
ATOM 1549 C CA . ALA A 1 196 ? -48.900 -0.012 38.315 1.00 44.50 196 ALA A CA 1
ATOM 1550 C C . ALA A 1 196 ? -48.806 1.220 37.392 1.00 44.50 196 ALA A C 1
ATOM 1552 O O . ALA A 1 196 ? -49.616 1.417 36.500 1.00 44.50 196 ALA A O 1
ATOM 1553 N N . THR A 1 197 ? -47.764 2.016 37.571 1.00 45.56 197 THR A N 1
ATOM 1554 C CA . THR A 1 197 ? -46.925 2.598 36.515 1.00 45.56 197 THR A CA 1
ATOM 1555 C C . THR A 1 197 ? -45.776 3.232 37.277 1.00 45.56 197 THR A C 1
ATOM 1557 O O . THR A 1 197 ? -46.019 4.093 38.116 1.00 45.56 197 THR A O 1
ATOM 1560 N N . GLY A 1 198 ? -44.535 2.773 37.066 1.00 55.25 198 GLY A N 1
ATOM 1561 C CA . GLY A 1 198 ? -43.371 3.421 37.678 1.00 55.25 198 GLY A CA 1
ATOM 1562 C C . GLY A 1 198 ? -43.513 4.929 37.498 1.00 55.25 198 GLY A C 1
ATOM 1563 O O . GLY A 1 198 ? -43.716 5.385 36.364 1.00 55.25 198 GLY A O 1
ATOM 1564 N N . SER A 1 199 ? -43.549 5.655 38.621 1.00 70.31 199 SER A N 1
ATOM 1565 C CA . SER A 1 199 ? -43.899 7.075 38.663 1.00 70.31 199 SER A CA 1
ATOM 1566 C C . SER A 1 199 ? -43.098 7.807 37.589 1.00 70.31 199 SER A C 1
ATOM 1568 O O . SER A 1 199 ? -41.941 7.463 37.348 1.00 70.31 199 SER A O 1
ATOM 1570 N N . ALA A 1 200 ? -43.664 8.807 36.909 1.00 69.69 200 ALA A N 1
ATOM 1571 C CA . ALA A 1 200 ? -42.912 9.572 35.908 1.00 69.69 200 ALA A CA 1
ATOM 1572 C C . ALA A 1 200 ? -41.552 10.051 36.468 1.00 69.69 200 ALA A C 1
ATOM 1574 O O . ALA A 1 200 ? -40.551 10.048 35.757 1.00 69.69 200 ALA A O 1
ATOM 1575 N N . ALA A 1 201 ? -41.496 10.335 37.775 1.00 70.81 201 ALA A N 1
ATOM 1576 C CA . ALA A 1 201 ? -40.276 10.634 38.519 1.00 70.81 201 ALA A CA 1
ATOM 1577 C C . ALA A 1 201 ? -39.249 9.482 38.546 1.00 70.81 201 ALA A C 1
ATOM 1579 O O . ALA A 1 201 ? -38.050 9.732 38.450 1.00 70.81 201 ALA A O 1
ATOM 1580 N N . GLU A 1 202 ? -39.699 8.233 38.637 1.00 73.94 202 GLU A N 1
ATOM 1581 C CA . GLU A 1 202 ? -38.872 7.024 38.603 1.00 73.94 202 GLU A CA 1
ATOM 1582 C C . GLU A 1 202 ? -38.349 6.725 37.189 1.00 73.94 202 GLU A C 1
ATOM 1584 O O . GLU A 1 202 ? -37.187 6.366 37.016 1.00 73.94 202 GLU A O 1
ATOM 1589 N N . ARG A 1 203 ? -39.146 6.988 36.145 1.00 73.69 203 ARG A N 1
ATOM 1590 C CA . ARG A 1 203 ? -38.655 6.949 34.753 1.00 73.69 203 ARG A CA 1
ATOM 1591 C C . ARG A 1 203 ? -37.608 8.032 34.493 1.00 73.69 203 ARG A C 1
ATOM 1593 O O . ARG A 1 203 ? -36.587 7.764 33.865 1.00 73.69 203 ARG A O 1
ATOM 1600 N N . ILE A 1 204 ? -37.826 9.240 35.015 1.00 72.94 204 ILE A N 1
ATOM 1601 C CA . ILE A 1 204 ? -36.880 10.359 34.907 1.00 72.94 204 ILE A CA 1
ATOM 1602 C C . ILE A 1 204 ? -35.587 10.063 35.681 1.00 72.94 204 ILE A C 1
ATOM 1604 O O . ILE A 1 204 ? -34.498 10.369 35.189 1.00 72.94 204 ILE A O 1
ATOM 1608 N N . SER A 1 205 ? -35.673 9.456 36.869 1.00 75.88 205 SER A N 1
ATOM 1609 C CA . SER A 1 205 ? -34.492 9.089 37.657 1.00 75.88 205 SER A CA 1
ATOM 1610 C C . SER A 1 205 ? -33.689 7.980 36.975 1.00 75.88 205 SER A C 1
ATOM 1612 O O . SER A 1 205 ? -32.478 8.134 36.810 1.00 75.88 205 SER A O 1
ATOM 1614 N N . GLN A 1 206 ? -34.347 6.928 36.476 1.00 74.94 206 GLN A N 1
ATOM 1615 C CA . GLN A 1 206 ? -33.713 5.857 35.701 1.00 74.94 206 GLN A CA 1
ATOM 1616 C C . GLN A 1 206 ? -33.068 6.399 34.420 1.00 74.94 206 GLN A C 1
ATOM 1618 O O . GLN A 1 206 ? -31.906 6.109 34.138 1.00 74.94 206 GLN A O 1
ATOM 1623 N N . GLN A 1 207 ? -33.761 7.263 33.676 1.00 74.50 207 GLN A N 1
ATOM 1624 C CA . GLN A 1 207 ? -33.206 7.894 32.479 1.00 74.50 207 GLN A CA 1
ATOM 1625 C C . GLN A 1 207 ? -31.969 8.743 32.810 1.00 74.50 207 GLN A C 1
ATOM 1627 O O . GLN A 1 207 ? -30.958 8.655 32.118 1.00 74.50 207 GLN A O 1
ATOM 1632 N N . ARG A 1 208 ? -31.982 9.502 33.910 1.00 75.25 208 ARG A N 1
ATOM 1633 C CA . ARG A 1 208 ? -30.806 10.259 34.370 1.00 75.25 208 ARG A CA 1
ATOM 1634 C C . ARG A 1 208 ? -29.644 9.361 34.795 1.00 75.25 208 ARG A C 1
ATOM 1636 O O . ARG A 1 208 ? -28.505 9.660 34.452 1.00 75.25 208 ARG A O 1
ATOM 1643 N N . LEU A 1 209 ? -29.920 8.260 35.492 1.00 71.62 209 LEU A N 1
ATOM 1644 C CA . LEU A 1 209 ? -28.915 7.268 35.893 1.00 71.62 209 LEU A CA 1
ATOM 1645 C C . LEU A 1 209 ? -28.271 6.587 34.678 1.00 71.62 209 LEU A C 1
ATOM 1647 O O . LEU A 1 209 ? -27.052 6.431 34.641 1.00 71.62 209 LEU A O 1
ATOM 1651 N N . THR A 1 210 ? -29.060 6.237 33.657 1.00 72.44 210 THR A N 1
ATOM 1652 C CA . THR A 1 210 ? -28.532 5.646 32.413 1.00 72.44 210 THR A CA 1
ATOM 1653 C C . THR A 1 210 ? -27.665 6.623 31.622 1.00 72.44 210 THR A C 1
ATOM 1655 O O . THR A 1 210 ? -26.650 6.212 31.072 1.00 72.44 210 THR A O 1
ATOM 1658 N N . LEU A 1 211 ? -28.011 7.915 31.600 1.00 70.69 211 LEU A N 1
ATOM 1659 C CA . LEU A 1 211 ? -27.167 8.954 31.001 1.00 70.69 211 LEU A CA 1
ATOM 1660 C C . LEU A 1 211 ? -25.881 9.172 31.804 1.00 70.69 211 LEU A C 1
ATOM 1662 O O . LEU A 1 211 ? -24.817 9.309 31.221 1.00 70.69 211 LEU A O 1
ATOM 1666 N N . PHE A 1 212 ? -25.953 9.146 33.134 1.00 67.81 212 PHE A N 1
ATOM 1667 C CA . PHE A 1 212 ? -24.778 9.318 33.989 1.00 67.81 212 PHE A CA 1
ATOM 1668 C C . PHE A 1 212 ? -23.770 8.163 33.875 1.00 67.81 212 PHE A C 1
ATOM 1670 O O . PHE A 1 212 ? -22.567 8.385 33.974 1.00 67.81 212 PHE A O 1
ATOM 1677 N N . ARG A 1 213 ? -24.251 6.932 33.666 1.00 75.19 213 ARG A N 1
ATOM 1678 C CA . ARG A 1 213 ? -23.409 5.732 33.517 1.00 75.19 213 ARG A CA 1
ATOM 1679 C C . ARG A 1 213 ? -22.917 5.493 32.086 1.00 75.19 213 ARG A C 1
ATOM 1681 O O . ARG A 1 213 ? -22.196 4.523 31.855 1.00 75.19 213 ARG A O 1
ATOM 1688 N N . ARG A 1 214 ? -23.310 6.326 31.118 1.00 74.25 214 ARG A N 1
ATOM 1689 C CA . ARG A 1 214 ? -22.907 6.149 29.722 1.00 74.25 214 ARG A CA 1
ATOM 1690 C C . ARG A 1 214 ? -21.444 6.515 29.516 1.00 74.25 214 ARG A C 1
ATOM 1692 O O . ARG A 1 214 ? -20.970 7.542 29.987 1.00 74.25 214 ARG A O 1
ATOM 1699 N N . SER A 1 215 ? -20.735 5.683 28.759 1.00 81.50 215 SER A N 1
ATOM 1700 C CA . SER A 1 215 ? -19.411 6.049 28.253 1.00 81.50 215 SER A CA 1
ATOM 1701 C C . SER A 1 215 ? -19.527 6.974 27.039 1.00 81.50 215 SER A C 1
ATOM 1703 O O . SER A 1 215 ? -20.505 6.905 26.293 1.00 81.50 215 SER A O 1
ATOM 1705 N N . GLU A 1 216 ? -18.492 7.776 26.773 1.00 82.12 216 GLU A N 1
ATOM 1706 C CA . GLU A 1 216 ? -18.412 8.643 25.582 1.00 82.12 216 GLU A CA 1
ATOM 1707 C C . GLU A 1 216 ? -18.715 7.865 24.286 1.00 82.12 216 GLU A C 1
ATOM 1709 O O . GLU A 1 216 ? -19.487 8.306 23.436 1.00 82.12 216 GLU A O 1
ATOM 1714 N N . ARG A 1 217 ? -18.196 6.635 24.160 1.00 80.69 217 ARG A N 1
ATOM 1715 C CA . ARG A 1 217 ? -18.458 5.760 23.003 1.00 80.69 217 ARG A CA 1
ATOM 1716 C C . ARG A 1 217 ? -19.934 5.370 22.886 1.00 80.69 217 ARG A C 1
ATOM 1718 O O . ARG A 1 217 ? -20.458 5.282 21.778 1.00 80.69 217 ARG A O 1
ATOM 1725 N N . GLN A 1 218 ? -20.619 5.131 24.005 1.00 84.88 218 GLN A N 1
ATOM 1726 C CA . GLN A 1 218 ? -22.053 4.836 24.001 1.00 84.88 218 GLN A CA 1
ATOM 1727 C C . GLN A 1 218 ? -22.890 6.064 23.628 1.00 84.88 218 GLN A C 1
ATOM 1729 O O . GLN A 1 218 ? -23.903 5.906 22.942 1.00 84.88 218 GLN A O 1
ATOM 1734 N N . GLU A 1 219 ? -22.475 7.262 24.040 1.00 87.69 219 GLU A N 1
ATOM 1735 C CA . GLU A 1 219 ? -23.118 8.521 23.647 1.00 87.69 219 GLU A CA 1
ATOM 1736 C C . GLU A 1 219 ? -22.950 8.796 22.153 1.00 87.69 219 GLU A C 1
ATOM 1738 O O . GLU A 1 219 ? -23.943 9.040 21.468 1.00 87.69 219 GLU A O 1
ATOM 1743 N N . LEU A 1 220 ? -21.734 8.650 21.616 1.00 87.69 220 LEU A N 1
ATOM 1744 C CA . LEU A 1 220 ? -21.465 8.792 20.181 1.00 87.69 220 LEU A CA 1
ATOM 1745 C C . LEU A 1 220 ? -22.275 7.788 19.351 1.00 87.69 220 LEU A C 1
ATOM 1747 O O . LEU A 1 220 ? -22.917 8.160 18.370 1.00 87.69 220 LEU A O 1
ATOM 1751 N N . ASN A 1 221 ? -22.323 6.524 19.775 1.00 89.56 221 ASN A N 1
ATOM 1752 C CA . ASN A 1 221 ? -23.119 5.503 19.093 1.00 89.56 221 ASN A CA 1
ATOM 1753 C C . ASN A 1 221 ? -24.622 5.816 19.131 1.00 89.56 221 ASN A C 1
ATOM 1755 O O . ASN A 1 221 ? -25.333 5.562 18.159 1.00 89.56 221 ASN A O 1
ATOM 1759 N N . ALA A 1 222 ? -25.125 6.363 20.240 1.00 89.12 222 ALA A N 1
ATOM 1760 C CA . ALA A 1 222 ? -26.512 6.804 20.332 1.00 89.12 222 ALA A CA 1
ATOM 1761 C C . ALA A 1 222 ? -26.782 8.004 19.415 1.00 89.12 222 ALA A C 1
ATOM 1763 O O . ALA A 1 222 ? -27.793 8.007 18.717 1.00 89.12 222 ALA A O 1
ATOM 1764 N N . LEU A 1 223 ? -25.864 8.973 19.365 1.00 91.94 223 LEU A N 1
ATOM 1765 C CA . LEU A 1 223 ? -25.959 10.145 18.498 1.00 91.94 223 LEU A CA 1
ATOM 1766 C C . LEU A 1 223 ? -26.053 9.745 17.021 1.00 91.94 223 LEU A C 1
ATOM 1768 O O . LEU A 1 223 ? -26.960 10.202 16.325 1.00 91.94 223 LEU A O 1
ATOM 1772 N N . VAL A 1 224 ? -25.173 8.847 16.561 1.00 91.88 224 VAL A N 1
ATOM 1773 C CA . VAL A 1 224 ? -25.193 8.348 15.176 1.00 91.88 224 VAL A CA 1
ATOM 1774 C C . VAL A 1 224 ? -26.525 7.666 14.872 1.00 91.88 224 VAL A C 1
ATOM 1776 O O . VAL A 1 224 ? -27.174 8.014 13.889 1.00 91.88 224 VAL A O 1
ATOM 1779 N N . ARG A 1 225 ? -26.999 6.764 15.744 1.00 91.62 225 ARG A N 1
ATOM 1780 C CA . ARG A 1 225 ? -28.288 6.077 15.544 1.00 91.62 225 ARG A CA 1
ATOM 1781 C C . ARG A 1 225 ? -29.471 7.043 15.503 1.00 91.62 225 ARG A C 1
ATOM 1783 O O . ARG A 1 225 ? -30.359 6.869 14.674 1.00 91.62 225 ARG A O 1
ATOM 1790 N N . THR A 1 226 ? -29.495 8.054 16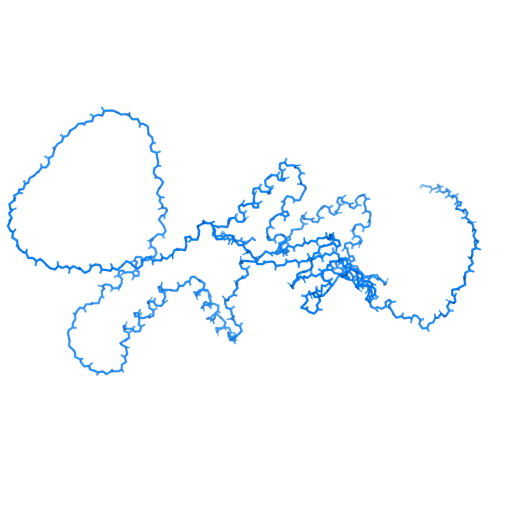.368 1.00 93.56 226 THR A N 1
ATOM 1791 C CA . THR A 1 226 ? -30.543 9.084 16.354 1.00 93.56 226 THR A CA 1
ATOM 1792 C C . THR A 1 226 ? -30.505 9.878 15.052 1.00 93.56 226 THR A C 1
ATOM 1794 O O . THR A 1 226 ? -31.545 10.073 14.425 1.00 93.56 226 THR A O 1
ATOM 1797 N N . ARG A 1 227 ? -29.313 10.271 14.584 1.00 95.00 227 ARG A N 1
ATOM 1798 C CA . ARG A 1 227 ? -29.181 10.999 13.318 1.00 95.00 227 ARG A CA 1
ATOM 1799 C C . ARG A 1 227 ? -29.593 10.151 12.115 1.00 95.00 227 ARG A C 1
ATOM 1801 O O . ARG A 1 227 ? -30.285 10.667 11.248 1.00 95.00 227 ARG A O 1
ATOM 1808 N N . MET A 1 228 ? -29.238 8.866 12.085 1.00 95.19 228 MET A N 1
ATOM 1809 C CA . MET A 1 228 ? -29.673 7.936 11.035 1.00 95.19 228 MET A CA 1
ATOM 1810 C C . MET A 1 228 ? -31.197 7.831 10.974 1.00 95.19 228 MET A C 1
ATOM 1812 O O . MET A 1 228 ? -31.764 7.978 9.897 1.00 95.19 228 MET A O 1
ATOM 1816 N N . LYS A 1 229 ? -31.866 7.688 12.127 1.00 94.88 229 LYS A N 1
ATOM 1817 C CA . LYS A 1 229 ? -33.336 7.687 12.198 1.00 94.88 229 LYS A CA 1
ATOM 1818 C C . LYS A 1 229 ? -33.943 8.980 11.653 1.00 94.88 229 LYS A C 1
ATOM 1820 O O . LYS A 1 229 ? -34.905 8.917 10.900 1.00 94.88 229 LYS A O 1
ATOM 1825 N N . HIS A 1 230 ? -33.372 10.138 11.995 1.00 95.50 230 HIS A N 1
ATOM 1826 C CA . HIS A 1 230 ? -33.843 11.432 11.480 1.00 95.50 230 HIS A CA 1
ATOM 1827 C C . HIS A 1 230 ? -33.663 11.570 9.962 1.00 95.50 230 HIS A C 1
ATOM 1829 O O . HIS A 1 230 ? -34.410 12.304 9.328 1.00 95.50 230 HIS A O 1
ATOM 1835 N N . LEU A 1 231 ? -32.678 10.879 9.385 1.00 96.69 231 LEU A N 1
ATOM 1836 C CA . LEU A 1 231 ? -32.445 10.821 7.941 1.00 96.69 231 LEU A CA 1
ATOM 1837 C C . LEU A 1 231 ? -33.237 9.694 7.250 1.00 96.69 231 LEU A C 1
ATOM 1839 O O . LEU A 1 231 ? -33.069 9.493 6.053 1.00 96.69 231 LEU A O 1
ATOM 1843 N N . GLY A 1 232 ? -34.064 8.936 7.982 1.00 93.62 232 GLY A N 1
ATOM 1844 C CA . GLY A 1 232 ? -34.806 7.794 7.437 1.00 93.62 232 GLY A CA 1
ATOM 1845 C C . GLY A 1 232 ? -33.940 6.571 7.105 1.00 93.62 232 GLY A C 1
ATOM 1846 O O . GLY A 1 232 ? -34.379 5.690 6.373 1.00 93.62 232 GLY A O 1
ATOM 1847 N N . LEU A 1 233 ? -32.712 6.494 7.629 1.00 93.94 233 LEU A N 1
ATOM 1848 C CA . LEU A 1 233 ? -31.773 5.401 7.372 1.00 93.94 233 LEU A CA 1
ATOM 1849 C C . LEU A 1 233 ? -31.882 4.303 8.440 1.00 93.94 233 LEU A C 1
ATOM 1851 O O . LEU A 1 233 ? -31.949 4.584 9.641 1.00 93.94 233 LEU A O 1
ATOM 1855 N N . SER A 1 234 ? -31.829 3.036 8.013 1.00 90.06 234 SER A N 1
ATOM 1856 C CA . SER A 1 234 ? -31.819 1.895 8.936 1.00 90.06 234 SER A CA 1
ATOM 1857 C C . SER A 1 234 ? -30.499 1.796 9.701 1.00 90.06 234 SER A C 1
ATOM 1859 O O . SER A 1 234 ? -29.418 1.797 9.115 1.00 90.06 234 SER A O 1
ATOM 1861 N N . ALA A 1 235 ? -30.587 1.631 11.022 1.00 86.06 235 ALA A N 1
ATOM 1862 C CA . ALA A 1 235 ? -29.432 1.439 11.898 1.00 86.06 235 ALA A CA 1
ATOM 1863 C C . ALA A 1 235 ? -29.022 -0.040 12.076 1.00 86.06 235 ALA A C 1
ATOM 1865 O O . ALA A 1 235 ? -28.123 -0.317 12.870 1.00 86.06 235 ALA A O 1
ATOM 1866 N N . THR A 1 236 ? -29.662 -0.989 11.378 1.00 83.81 236 THR A N 1
ATOM 1867 C CA . THR A 1 236 ? -29.467 -2.441 11.579 1.00 83.81 236 THR A CA 1
ATOM 1868 C C . THR A 1 236 ? -28.038 -2.927 11.311 1.00 83.81 236 THR A C 1
ATOM 1870 O O . THR A 1 236 ? -27.604 -3.880 11.946 1.00 83.81 236 THR A O 1
ATOM 1873 N N . GLY A 1 237 ? -27.279 -2.249 10.443 1.00 79.56 237 GLY A N 1
ATOM 1874 C CA . GLY A 1 237 ? -25.868 -2.562 10.164 1.00 79.56 237 GLY A CA 1
ATOM 1875 C C . GLY A 1 237 ? -24.845 -1.764 10.984 1.00 79.56 237 GLY A C 1
ATOM 1876 O O . GLY A 1 237 ? -23.642 -1.982 10.846 1.00 79.56 237 GLY A O 1
ATOM 1877 N N . PHE A 1 238 ? -25.278 -0.821 11.830 1.00 82.00 238 PHE A N 1
ATOM 1878 C CA . PHE A 1 238 ? -24.356 0.028 12.585 1.00 82.00 238 PHE A CA 1
ATOM 1879 C C . PHE A 1 238 ? -23.841 -0.691 13.840 1.00 82.00 238 PHE A C 1
ATOM 1881 O O . PHE A 1 238 ? -24.411 -0.585 14.934 1.00 82.00 238 PHE A O 1
ATOM 1888 N N . ASN A 1 239 ? -22.719 -1.393 13.689 1.00 70.44 239 ASN A N 1
ATOM 1889 C CA . ASN A 1 239 ? -21.947 -1.897 14.815 1.00 70.44 239 ASN A CA 1
ATOM 1890 C C . ASN A 1 239 ? -20.927 -0.831 15.243 1.00 70.44 239 ASN A C 1
ATOM 1892 O O . ASN A 1 239 ? -19.874 -0.674 14.631 1.00 70.44 239 ASN A O 1
ATOM 1896 N N . GLY A 1 240 ? -21.233 -0.072 16.297 1.00 63.69 240 GLY A N 1
ATOM 1897 C CA . GLY A 1 240 ? -20.377 0.989 16.853 1.00 63.69 240 GLY A CA 1
ATOM 1898 C C . GLY A 1 240 ? -19.077 0.498 17.517 1.00 63.69 240 GLY A C 1
ATOM 1899 O O . GLY A 1 240 ? -18.548 1.159 18.414 1.00 63.69 240 GLY A O 1
ATOM 1900 N N . MET A 1 241 ? -18.598 -0.683 17.122 1.00 59.84 241 MET A N 1
ATOM 1901 C CA . MET A 1 241 ? -17.387 -1.353 17.581 1.00 59.84 241 MET A CA 1
ATOM 1902 C C . MET A 1 241 ? -16.269 -1.183 16.547 1.00 59.84 241 MET A C 1
ATOM 1904 O O . MET A 1 241 ? -15.786 -2.138 15.947 1.00 59.84 241 MET A O 1
ATOM 1908 N N . THR A 1 242 ? -15.828 0.051 16.314 1.00 55.84 242 THR A N 1
ATOM 1909 C CA . THR A 1 242 ? -14.560 0.286 15.617 1.00 55.84 242 THR A CA 1
ATOM 1910 C C . THR A 1 242 ? -13.415 0.085 16.605 1.00 55.84 242 THR A C 1
ATOM 1912 O O . THR A 1 242 ? -12.909 1.033 17.204 1.00 55.84 242 THR A O 1
ATOM 1915 N N . ASP A 1 243 ? -13.001 -1.163 16.811 1.00 54.94 243 ASP A N 1
ATOM 1916 C CA . ASP A 1 243 ? -11.740 -1.500 17.499 1.00 54.94 243 ASP A CA 1
ATOM 1917 C C . ASP A 1 243 ? -10.535 -1.386 16.548 1.00 54.94 243 ASP A C 1
ATOM 1919 O O . ASP A 1 243 ? -9.464 -1.944 16.769 1.00 54.94 243 ASP A O 1
ATOM 1923 N N . GLN A 1 244 ? -10.659 -0.548 15.509 1.00 55.94 244 GLN A N 1
ATOM 1924 C CA . GLN A 1 244 ? -9.548 -0.128 14.644 1.00 55.94 244 GLN A CA 1
ATOM 1925 C C . GLN A 1 244 ? -8.430 0.597 15.409 1.00 55.94 244 GLN A C 1
ATOM 1927 O O . GLN A 1 244 ? -7.403 0.952 14.843 1.00 55.94 244 GLN A O 1
ATOM 1932 N N . GLY A 1 245 ? -8.648 0.860 16.693 1.00 58.81 245 GLY A N 1
ATOM 1933 C CA . GLY A 1 245 ? -7.724 1.553 17.557 1.00 58.81 245 GLY A CA 1
ATOM 1934 C C . GLY A 1 245 ? -6.465 0.801 17.944 1.00 58.81 245 GLY A C 1
ATOM 1935 O O . GLY A 1 245 ? -5.490 1.446 18.308 1.00 58.81 245 GLY A O 1
ATOM 1936 N N . ASN A 1 246 ? -6.505 -0.528 17.915 1.00 70.50 246 ASN A N 1
ATOM 1937 C CA . ASN A 1 246 ? -5.417 -1.357 18.421 1.00 70.50 246 ASN A CA 1
ATOM 1938 C C . ASN A 1 246 ? -4.742 -2.148 17.298 1.00 70.50 246 ASN A C 1
ATOM 1940 O O . ASN A 1 246 ? -4.241 -3.243 17.529 1.00 70.50 246 ASN A O 1
ATOM 1944 N N . ARG A 1 247 ? -4.792 -1.641 16.061 1.00 83.50 247 ARG A N 1
ATOM 1945 C CA . ARG A 1 247 ? -4.177 -2.285 14.899 1.00 83.50 247 ARG A CA 1
ATOM 1946 C C . ARG A 1 247 ? -3.122 -1.376 14.286 1.00 83.50 247 ARG A C 1
ATOM 1948 O O . ARG A 1 247 ? -3.368 -0.187 14.093 1.00 83.50 247 ARG A O 1
ATOM 1955 N N . LEU A 1 248 ? -1.960 -1.945 14.000 1.00 88.06 248 LEU A N 1
ATOM 1956 C CA . LEU A 1 248 ? -0.864 -1.301 13.291 1.00 88.06 248 LEU A CA 1
ATOM 1957 C C . LEU A 1 248 ? -0.909 -1.740 11.843 1.00 88.06 248 LEU A C 1
ATOM 1959 O O . LEU A 1 248 ? -0.960 -2.937 11.577 1.00 88.06 248 LEU A O 1
ATOM 1963 N N . SER A 1 249 ? -0.866 -0.778 10.930 1.00 93.00 249 SER A N 1
AT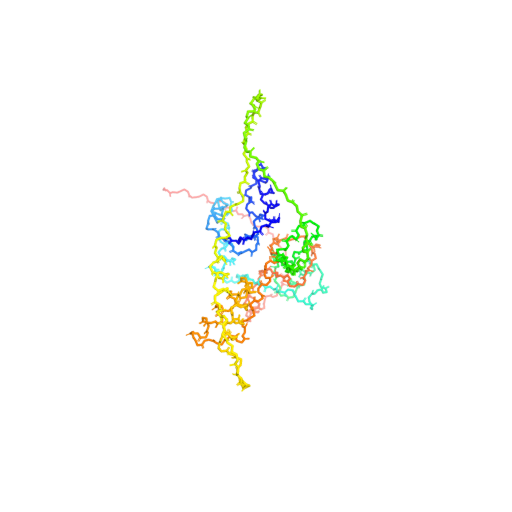OM 1964 C CA . SER A 1 249 ? -0.777 -1.064 9.507 1.00 93.00 249 SER A CA 1
ATOM 1965 C C . SER A 1 249 ? 0.445 -0.398 8.905 1.00 93.00 249 SER A C 1
ATOM 1967 O O . SER A 1 249 ? 0.736 0.756 9.225 1.00 93.00 249 SER A O 1
ATOM 1969 N N . TYR A 1 250 ? 1.147 -1.129 8.049 1.00 95.19 250 TYR A N 1
ATOM 1970 C CA . TYR A 1 250 ? 2.352 -0.664 7.373 1.00 95.19 250 TYR A CA 1
ATOM 1971 C C . TYR A 1 250 ? 2.572 -1.437 6.069 1.00 95.19 250 TYR A C 1
ATOM 1973 O O . TYR A 1 250 ? 1.980 -2.497 5.860 1.00 95.19 250 TYR A O 1
ATOM 1981 N N . ILE A 1 251 ? 3.423 -0.903 5.193 1.00 97.12 251 ILE A N 1
ATOM 1982 C CA . ILE A 1 251 ? 3.805 -1.537 3.929 1.00 97.12 251 ILE A CA 1
ATOM 1983 C C . ILE A 1 251 ? 5.282 -1.935 3.941 1.00 97.12 251 ILE A C 1
ATOM 1985 O O . ILE A 1 251 ? 6.147 -1.165 4.354 1.00 97.12 251 ILE A O 1
ATOM 1989 N N . LEU A 1 252 ? 5.560 -3.142 3.464 1.00 97.38 252 LEU A N 1
ATOM 1990 C CA . LEU A 1 252 ? 6.886 -3.659 3.162 1.00 97.38 252 LEU A CA 1
ATOM 1991 C C . LEU A 1 252 ? 7.045 -3.656 1.642 1.00 97.38 252 LEU A C 1
ATOM 1993 O O . LEU A 1 252 ? 6.397 -4.443 0.953 1.00 97.38 252 LEU A O 1
ATOM 1997 N N . ILE A 1 253 ? 7.869 -2.754 1.116 1.00 97.56 253 ILE A N 1
ATOM 1998 C CA . ILE A 1 253 ? 8.155 -2.674 -0.321 1.00 97.56 253 ILE A CA 1
ATOM 1999 C C . ILE A 1 253 ? 9.316 -3.612 -0.627 1.00 97.56 253 ILE A C 1
ATOM 2001 O O . ILE A 1 253 ? 10.358 -3.514 0.016 1.00 97.56 253 ILE A O 1
ATOM 2005 N N . ASN A 1 254 ? 9.121 -4.500 -1.603 1.00 97.25 254 ASN A N 1
ATOM 2006 C CA . ASN A 1 254 ? 10.097 -5.502 -2.026 1.00 97.25 254 ASN A CA 1
ATOM 2007 C C . ASN A 1 254 ? 10.773 -6.244 -0.845 1.00 97.25 254 ASN A C 1
ATOM 2009 O O . ASN A 1 254 ? 11.990 -6.146 -0.666 1.00 97.25 254 ASN A O 1
ATOM 2013 N N . PRO A 1 255 ? 9.993 -6.931 0.013 1.00 97.94 255 PRO A N 1
ATOM 2014 C CA . PRO A 1 255 ? 10.546 -7.641 1.159 1.00 97.94 255 PRO A CA 1
ATOM 2015 C C . PRO A 1 255 ? 11.444 -8.813 0.729 1.00 97.94 255 PRO A C 1
ATOM 2017 O O . PRO A 1 255 ? 11.404 -9.268 -0.414 1.00 97.94 255 PRO A O 1
ATOM 2020 N N . SER A 1 256 ? 12.230 -9.335 1.676 1.00 98.00 256 SER A N 1
ATOM 2021 C CA . SER A 1 256 ? 13.045 -10.537 1.460 1.00 98.00 256 SER A CA 1
ATOM 2022 C C . SER A 1 256 ? 12.178 -11.717 0.987 1.00 98.00 256 SER A C 1
ATOM 2024 O O . SER A 1 256 ? 11.048 -11.872 1.466 1.00 98.00 256 SER A O 1
ATOM 2026 N N . PRO A 1 257 ? 12.683 -12.605 0.107 1.00 97.75 257 PRO A N 1
ATOM 2027 C CA . PRO A 1 257 ? 11.966 -13.823 -0.279 1.00 97.75 257 PRO A CA 1
ATOM 2028 C C . PRO A 1 257 ? 11.588 -14.711 0.921 1.00 97.75 257 PRO A C 1
ATOM 2030 O O . PRO A 1 257 ? 10.594 -15.438 0.851 1.00 97.75 257 PRO A O 1
ATOM 2033 N N . ASP A 1 258 ? 12.325 -14.611 2.030 1.00 98.06 258 ASP A N 1
ATOM 2034 C CA . ASP A 1 258 ? 12.081 -15.368 3.261 1.00 98.06 258 ASP A CA 1
ATOM 2035 C C . ASP A 1 258 ? 10.997 -14.754 4.159 1.00 98.06 258 ASP A C 1
ATOM 2037 O O . ASP A 1 258 ? 10.581 -15.368 5.147 1.00 98.06 258 ASP A O 1
ATOM 2041 N N . THR A 1 259 ? 10.512 -13.548 3.841 1.00 98.06 259 THR A N 1
ATOM 2042 C CA . THR A 1 259 ? 9.454 -12.891 4.609 1.00 98.06 259 THR A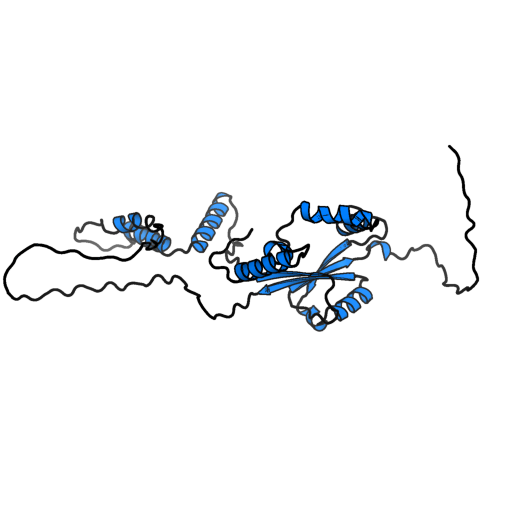 CA 1
ATOM 2043 C C . THR A 1 259 ? 8.200 -13.760 4.619 1.00 98.06 259 THR A C 1
ATOM 2045 O O . THR A 1 259 ? 7.660 -14.132 3.574 1.00 98.06 259 THR A O 1
ATOM 2048 N N . ARG A 1 260 ? 7.738 -14.102 5.826 1.00 98.00 260 ARG A N 1
ATOM 2049 C CA . ARG A 1 260 ? 6.542 -14.921 6.026 1.00 98.00 260 ARG A CA 1
ATOM 2050 C C . ARG A 1 260 ? 5.286 -14.116 5.737 1.00 98.00 260 ARG A C 1
ATOM 2052 O O . ARG A 1 260 ? 5.177 -12.974 6.175 1.00 98.00 260 ARG A O 1
ATOM 2059 N N . LEU A 1 261 ? 4.350 -14.742 5.039 1.00 97.44 261 LEU A N 1
ATOM 2060 C CA . LEU A 1 261 ? 3.021 -14.203 4.785 1.00 97.44 261 LEU A CA 1
ATOM 2061 C C . LEU A 1 261 ? 2.130 -14.437 6.003 1.00 97.44 261 LEU A C 1
ATOM 2063 O O . LEU A 1 261 ? 2.176 -15.504 6.619 1.00 97.44 261 LEU A O 1
ATOM 2067 N N . GLU A 1 262 ? 1.309 -13.447 6.322 1.00 96.44 262 GLU A N 1
ATOM 2068 C CA . GLU A 1 262 ? 0.336 -13.502 7.406 1.00 96.44 262 GLU A CA 1
ATOM 2069 C C . GLU A 1 262 ? -1.094 -13.428 6.867 1.00 96.44 262 GLU A C 1
ATOM 2071 O O . GLU A 1 262 ? -1.364 -12.921 5.776 1.00 96.44 262 GLU A O 1
ATOM 2076 N N . LEU A 1 263 ? -2.036 -13.959 7.648 1.00 95.81 263 LEU A N 1
ATOM 2077 C CA . LEU A 1 263 ? -3.447 -13.927 7.293 1.00 95.81 263 LEU A CA 1
ATOM 2078 C C . LEU A 1 263 ? -3.921 -12.473 7.173 1.00 95.81 263 LEU A C 1
ATOM 2080 O O . LEU A 1 263 ? -3.696 -11.660 8.069 1.00 95.81 263 LEU A O 1
ATOM 2084 N N . HIS A 1 264 ? -4.635 -12.172 6.087 1.00 95.88 264 HIS A N 1
ATOM 2085 C CA . HIS A 1 264 ? -5.105 -10.829 5.739 1.00 95.88 264 HIS A CA 1
ATOM 2086 C C . HIS A 1 264 ? -4.022 -9.826 5.325 1.00 95.88 264 HIS A C 1
ATOM 2088 O O . HIS A 1 264 ? -4.358 -8.649 5.160 1.00 95.88 264 HIS A O 1
ATOM 2094 N N . ASP A 1 265 ? -2.782 -10.266 5.101 1.00 97.69 265 ASP A N 1
ATOM 2095 C CA . ASP A 1 265 ? -1.824 -9.467 4.339 1.00 97.69 265 ASP A CA 1
ATOM 2096 C C . ASP A 1 265 ? -2.427 -9.118 2.970 1.00 97.69 265 ASP A C 1
ATOM 2098 O O . ASP A 1 265 ? -3.100 -9.933 2.336 1.00 97.69 265 ASP A O 1
ATOM 2102 N N . VAL A 1 266 ? -2.208 -7.889 2.512 1.00 98.19 266 VAL A N 1
ATOM 2103 C CA . VAL A 1 266 ? -2.621 -7.433 1.182 1.00 98.19 266 VAL A CA 1
ATOM 2104 C C . VAL A 1 266 ? -1.371 -7.255 0.339 1.00 98.19 266 VAL A C 1
ATOM 2106 O O . VAL A 1 266 ? -0.547 -6.392 0.618 1.00 98.19 266 VAL A O 1
ATOM 2109 N N . VAL A 1 267 ? -1.211 -8.076 -0.688 1.00 98.25 267 VAL A N 1
ATOM 2110 C CA . VAL A 1 267 ? -0.061 -8.040 -1.589 1.00 98.25 267 VAL A CA 1
ATOM 2111 C C . VAL A 1 267 ? -0.395 -7.153 -2.780 1.00 98.25 267 VAL A C 1
ATOM 2113 O O . VAL A 1 267 ? -1.393 -7.382 -3.464 1.00 98.25 267 VAL A O 1
ATOM 2116 N N . TYR A 1 268 ? 0.436 -6.144 -3.028 1.00 98.31 268 TYR A N 1
ATOM 2117 C CA . TYR A 1 268 ? 0.338 -5.311 -4.222 1.00 98.31 268 TYR A CA 1
ATOM 2118 C C . TYR A 1 268 ? 1.090 -5.972 -5.370 1.00 98.31 268 TYR A C 1
ATOM 2120 O O . TYR A 1 268 ? 2.242 -6.378 -5.203 1.00 98.31 268 TYR A O 1
ATOM 2128 N N . LEU A 1 269 ? 0.431 -6.077 -6.520 1.00 97.50 269 LEU A N 1
ATOM 2129 C CA . LEU A 1 269 ? 0.901 -6.779 -7.709 1.00 97.50 269 LEU A CA 1
ATOM 2130 C C . LEU A 1 269 ? 0.843 -5.846 -8.919 1.00 97.50 269 LEU A C 1
ATOM 2132 O O . LEU A 1 269 ? -0.096 -5.062 -9.042 1.00 97.50 269 LEU A O 1
ATOM 2136 N N . ILE A 1 270 ? 1.796 -5.973 -9.834 1.00 97.25 270 ILE A N 1
ATOM 2137 C CA . ILE A 1 270 ? 1.672 -5.474 -11.204 1.00 97.25 270 ILE A CA 1
ATOM 2138 C C . ILE A 1 270 ? 1.138 -6.632 -12.040 1.00 97.25 270 ILE A C 1
ATOM 2140 O O . ILE A 1 270 ? 1.813 -7.653 -12.191 1.00 97.25 270 ILE A O 1
ATOM 2144 N N . ARG A 1 271 ? -0.083 -6.478 -12.548 1.00 95.62 271 ARG A N 1
ATOM 2145 C CA . ARG A 1 271 ? -0.741 -7.460 -13.407 1.00 95.62 271 ARG A CA 1
ATOM 2146 C C . ARG A 1 271 ? -0.475 -7.132 -14.875 1.00 95.62 271 ARG A C 1
ATOM 2148 O O . ARG A 1 271 ? -0.625 -5.962 -15.232 1.00 95.62 271 ARG A O 1
ATOM 2155 N N . PRO A 1 272 ? -0.100 -8.108 -15.721 1.00 94.00 272 PRO A N 1
ATOM 2156 C CA . PRO A 1 272 ? 0.064 -7.876 -17.154 1.00 94.00 272 PRO A CA 1
ATOM 2157 C C . PRO A 1 272 ? -1.249 -7.456 -17.829 1.00 94.00 272 PRO A C 1
ATOM 2159 O O . PRO A 1 272 ? -2.341 -7.706 -17.316 1.00 94.00 272 PRO A O 1
ATOM 2162 N N . ASP A 1 273 ? -1.132 -6.831 -19.003 1.00 91.50 273 ASP A N 1
ATOM 2163 C CA . ASP A 1 273 ? -2.277 -6.469 -19.840 1.00 91.50 273 ASP A CA 1
ATOM 2164 C C . ASP A 1 273 ? -3.103 -7.728 -20.183 1.00 91.50 273 ASP A C 1
ATOM 2166 O O . ASP A 1 273 ? -2.569 -8.638 -20.830 1.00 91.50 273 ASP A O 1
ATOM 2170 N N . PRO A 1 274 ? -4.395 -7.811 -19.807 1.00 84.69 274 PRO A N 1
ATOM 2171 C CA . PRO A 1 274 ? -5.240 -8.961 -20.120 1.00 84.69 274 PRO A CA 1
ATOM 2172 C C . PRO A 1 274 ? -5.347 -9.235 -21.623 1.00 84.69 274 PRO A C 1
ATOM 2174 O O . PRO A 1 274 ? -5.543 -10.380 -22.026 1.00 84.69 274 PRO A O 1
ATOM 2177 N N . LEU A 1 275 ? -5.203 -8.199 -22.456 1.00 81.38 275 LEU A N 1
ATOM 2178 C CA . LEU A 1 275 ? -5.297 -8.311 -23.910 1.00 81.38 275 LEU A CA 1
ATOM 2179 C C . LEU A 1 275 ? -3.997 -8.814 -24.547 1.00 81.38 275 LEU A C 1
ATOM 2181 O O . LEU A 1 275 ? -4.035 -9.345 -25.655 1.00 81.38 275 LEU A O 1
ATOM 2185 N N . SER A 1 276 ? -2.863 -8.722 -23.845 1.00 71.56 276 SER A N 1
ATOM 2186 C CA . SER A 1 276 ? -1.569 -9.218 -24.341 1.00 71.56 276 SER A CA 1
ATOM 2187 C C . SER A 1 276 ? -1.491 -10.746 -24.424 1.00 71.56 276 SER A C 1
ATOM 2189 O O . SER A 1 276 ? -0.701 -11.285 -25.196 1.00 71.56 276 SER A O 1
ATOM 2191 N N . LEU A 1 277 ? -2.329 -11.448 -23.654 1.00 64.50 277 LEU A N 1
ATOM 2192 C CA . LEU A 1 277 ? -2.408 -12.909 -23.639 1.00 64.50 277 LEU A CA 1
ATOM 2193 C C . LEU A 1 277 ? -3.276 -13.475 -24.765 1.00 64.50 277 LEU A C 1
ATOM 2195 O O . LEU A 1 277 ? -3.315 -14.694 -24.927 1.00 64.50 277 LEU A O 1
ATOM 2199 N N . LEU A 1 278 ? -3.972 -12.631 -25.535 1.00 61.75 278 LEU A N 1
ATOM 2200 C CA . LEU A 1 278 ? -4.673 -13.090 -26.727 1.00 61.75 278 LEU A CA 1
ATOM 2201 C C . LEU A 1 278 ? -3.613 -13.501 -27.755 1.00 61.75 278 LEU A C 1
ATOM 2203 O O . LEU A 1 278 ? -2.904 -12.633 -28.272 1.00 61.75 278 LEU A O 1
ATOM 2207 N N . PRO A 1 279 ? -3.467 -14.804 -28.068 1.00 53.75 279 PRO A N 1
ATOM 2208 C CA . PRO A 1 279 ? -2.570 -15.205 -29.130 1.00 53.75 279 PRO A CA 1
ATOM 2209 C C . PRO A 1 279 ? -3.074 -14.531 -30.398 1.00 53.75 279 PRO A C 1
ATOM 2211 O O . PRO A 1 279 ? -4.231 -14.694 -30.789 1.00 53.75 279 PRO A O 1
ATOM 2214 N N . ASN A 1 280 ? -2.202 -13.742 -31.014 1.00 48.53 280 ASN A N 1
ATOM 2215 C CA . ASN A 1 280 ? -2.443 -13.160 -32.317 1.00 48.53 280 ASN A CA 1
ATOM 2216 C C . ASN A 1 280 ? -2.822 -14.313 -33.269 1.00 48.53 280 ASN A C 1
ATOM 2218 O O . ASN A 1 280 ? -1.959 -15.096 -33.666 1.00 48.53 280 ASN A O 1
ATOM 2222 N N . GLN A 1 281 ? -4.111 -14.467 -33.592 1.00 46.78 281 GLN A N 1
ATOM 2223 C CA . GLN A 1 281 ? -4.669 -15.486 -34.501 1.00 46.78 281 GLN A CA 1
ATOM 2224 C C . GLN A 1 281 ? -4.281 -15.202 -35.970 1.00 46.78 281 GLN A C 1
ATOM 2226 O O . GLN A 1 281 ? -5.061 -15.371 -36.901 1.00 46.78 281 GLN A O 1
ATOM 2231 N N . GLY A 1 282 ? -3.053 -14.740 -36.191 1.00 46.84 282 GLY A N 1
ATOM 2232 C CA . GLY A 1 282 ? -2.540 -14.277 -37.468 1.00 46.84 282 GLY A CA 1
ATOM 2233 C C . GLY A 1 282 ? -1.021 -14.201 -37.432 1.00 46.84 282 GLY A C 1
ATOM 2234 O O . GLY A 1 282 ? -0.446 -13.122 -37.345 1.00 46.84 282 GLY A O 1
ATOM 2235 N N . GLY A 1 283 ? -0.360 -15.358 -37.483 1.00 37.97 283 GLY A N 1
ATOM 2236 C CA . GLY A 1 283 ? 1.083 -15.420 -37.703 1.00 37.97 283 GLY A CA 1
ATOM 2237 C C . GLY A 1 283 ? 1.759 -16.584 -37.003 1.00 37.97 283 GLY A C 1
ATOM 2238 O O . GLY A 1 283 ? 2.445 -16.398 -36.004 1.00 37.97 283 GLY A O 1
ATOM 2239 N N . SER A 1 284 ? 1.639 -17.784 -37.573 1.00 41.38 284 SER A N 1
ATOM 2240 C CA . SER A 1 284 ? 2.614 -18.844 -37.325 1.00 41.38 284 SER A CA 1
ATOM 2241 C C . SER A 1 284 ? 3.995 -18.339 -37.761 1.00 41.38 284 SER A C 1
ATOM 2243 O O . SER A 1 284 ? 4.337 -18.373 -38.941 1.00 41.38 284 SER A O 1
ATOM 2245 N N . ARG A 1 285 ? 4.797 -17.825 -36.826 1.00 40.47 285 ARG A N 1
ATOM 2246 C CA . ARG A 1 285 ? 6.244 -17.715 -37.013 1.00 40.47 285 ARG A CA 1
ATOM 2247 C C . ARG A 1 285 ? 6.895 -18.800 -36.181 1.00 40.47 285 ARG A C 1
ATOM 2249 O O . ARG A 1 285 ? 7.091 -18.670 -34.978 1.00 40.47 285 ARG A O 1
ATOM 2256 N N . LYS A 1 286 ? 7.186 -19.897 -36.881 1.00 34.81 286 LYS A N 1
ATOM 2257 C CA . LYS A 1 286 ? 8.169 -20.906 -36.497 1.00 34.81 286 LYS A CA 1
ATOM 2258 C C . LYS A 1 286 ? 9.389 -20.211 -35.888 1.00 34.81 286 LYS A C 1
ATOM 2260 O O . LYS A 1 286 ? 9.977 -19.333 -36.516 1.00 34.81 286 LYS A O 1
ATOM 2265 N N . VAL A 1 287 ? 9.780 -20.646 -34.696 1.00 34.56 287 VAL A N 1
ATOM 2266 C CA . VAL A 1 287 ? 11.111 -20.390 -34.146 1.00 34.56 287 VAL A CA 1
ATOM 2267 C C . VAL A 1 287 ? 12.101 -21.151 -35.028 1.00 34.56 287 VAL A C 1
ATOM 2269 O O . VAL A 1 287 ? 12.314 -22.347 -34.852 1.00 34.56 287 VAL A O 1
ATOM 2272 N N . SER A 1 288 ? 12.652 -20.480 -36.039 1.00 32.31 288 SER A N 1
ATOM 2273 C CA . SER A 1 288 ? 13.835 -20.952 -36.753 1.00 32.31 288 SER A CA 1
ATOM 2274 C C . SER A 1 288 ? 15.065 -20.345 -36.096 1.00 32.31 288 SER A C 1
ATOM 2276 O O . SER A 1 288 ? 15.288 -19.137 -36.131 1.00 32.31 288 SER A O 1
ATOM 2278 N N . ASN A 1 289 ? 15.841 -21.222 -35.480 1.00 38.16 289 ASN A N 1
ATOM 2279 C CA . ASN A 1 289 ? 17.166 -20.974 -34.950 1.00 38.16 289 ASN A CA 1
ATOM 2280 C C . ASN A 1 289 ? 18.106 -20.558 -36.103 1.00 38.16 289 ASN A C 1
ATOM 2282 O O . ASN A 1 289 ? 18.398 -21.383 -36.967 1.00 38.16 289 ASN A O 1
ATOM 2286 N N . SER A 1 290 ? 18.590 -19.313 -36.133 1.00 30.16 290 SER A N 1
ATOM 2287 C CA . SER A 1 290 ? 19.697 -18.910 -37.015 1.00 30.16 290 SER A CA 1
ATOM 2288 C C . SER A 1 290 ? 20.606 -17.885 -36.332 1.00 30.16 290 SER A C 1
ATOM 2290 O O . SER A 1 290 ? 20.231 -16.734 -36.122 1.00 30.16 290 SER A O 1
ATOM 2292 N N . ARG A 1 291 ? 21.812 -18.347 -35.984 1.00 35.31 291 ARG A N 1
ATOM 2293 C CA . ARG A 1 291 ? 23.005 -17.547 -35.679 1.00 35.31 291 ARG A CA 1
ATOM 2294 C C . ARG A 1 291 ? 23.555 -16.931 -36.969 1.00 35.31 291 ARG A C 1
ATOM 2296 O O . ARG A 1 291 ? 23.767 -17.702 -37.896 1.00 35.31 291 ARG A O 1
ATOM 2303 N N . SER A 1 292 ? 23.874 -15.633 -36.947 1.00 32.91 292 SER A N 1
ATOM 2304 C CA . SER A 1 292 ? 24.891 -14.920 -37.766 1.00 32.91 292 SER A CA 1
ATOM 2305 C C . SER A 1 292 ? 24.582 -13.419 -37.660 1.00 32.91 292 SER A C 1
ATOM 2307 O O . SER A 1 292 ? 23.477 -13.012 -37.995 1.00 32.91 292 SER A O 1
ATOM 2309 N N . GLU A 1 293 ? 25.358 -12.602 -36.952 1.00 32.22 293 GLU A N 1
ATOM 2310 C CA . GLU A 1 293 ? 26.641 -11.959 -37.305 1.00 32.22 293 GLU A CA 1
ATOM 2311 C C . GLU A 1 293 ? 26.410 -10.442 -37.368 1.00 32.22 293 GLU A C 1
ATOM 2313 O O . GLU A 1 293 ? 25.325 -9.975 -37.708 1.00 32.22 293 GLU A O 1
ATOM 2318 N N . GLY A 1 294 ? 27.396 -9.684 -36.889 1.00 36.16 294 GLY A N 1
ATOM 2319 C CA . GLY A 1 294 ? 27.246 -8.280 -36.533 1.00 36.16 294 GLY A CA 1
ATOM 2320 C C . GLY A 1 294 ? 27.057 -7.340 -37.719 1.00 36.16 294 GLY A C 1
ATOM 2321 O O . GLY A 1 294 ? 27.586 -7.559 -38.804 1.00 36.16 294 GLY A O 1
ATOM 2322 N N . HIS A 1 295 ? 26.382 -6.222 -37.457 1.00 35.16 295 HIS A N 1
ATOM 2323 C CA . HIS A 1 295 ? 26.479 -5.049 -38.309 1.00 35.16 295 HIS A CA 1
ATOM 2324 C C . HIS A 1 295 ? 26.708 -3.795 -37.463 1.00 35.16 295 HIS A C 1
ATOM 2326 O O . HIS A 1 295 ? 25.968 -3.496 -36.526 1.00 35.16 295 HIS A O 1
ATOM 2332 N N . ARG A 1 296 ? 27.807 -3.117 -37.801 1.00 31.50 296 ARG A N 1
ATOM 2333 C CA . ARG A 1 296 ? 28.293 -1.843 -37.269 1.00 31.50 296 ARG A CA 1
ATOM 2334 C C . ARG A 1 296 ? 27.243 -0.739 -37.437 1.00 31.50 296 ARG A C 1
ATOM 2336 O O . ARG A 1 296 ? 26.617 -0.656 -38.491 1.00 31.50 296 ARG A O 1
ATOM 2343 N N . PHE A 1 297 ? 27.126 0.125 -36.429 1.00 33.66 297 PHE A N 1
ATOM 2344 C CA . PHE A 1 297 ? 26.487 1.435 -36.547 1.00 33.66 297 PHE A CA 1
ATOM 2345 C C . PHE A 1 297 ? 27.517 2.445 -37.060 1.00 33.66 297 PHE A C 1
ATOM 2347 O O . PHE A 1 297 ? 28.532 2.674 -36.401 1.00 33.66 297 PHE A O 1
ATOM 2354 N N . ASP A 1 298 ? 27.250 3.022 -38.232 1.00 32.69 298 ASP A N 1
ATOM 2355 C CA . ASP A 1 298 ? 27.975 4.173 -38.762 1.00 32.69 298 ASP A CA 1
ATOM 2356 C C . ASP A 1 298 ? 27.401 5.475 -38.200 1.00 32.69 298 ASP A C 1
ATOM 2358 O O . ASP A 1 298 ? 26.192 5.642 -38.027 1.00 32.69 298 ASP A O 1
ATOM 2362 N N . THR A 1 299 ? 28.314 6.395 -37.913 1.00 37.97 299 THR A N 1
ATOM 2363 C CA . THR A 1 299 ? 28.057 7.716 -37.338 1.00 37.97 299 THR A CA 1
ATOM 2364 C C . THR A 1 299 ? 27.823 8.692 -38.486 1.00 37.97 299 THR A C 1
ATOM 2366 O O . THR A 1 299 ? 28.676 8.797 -39.365 1.00 37.97 299 THR A O 1
ATOM 2369 N N . GLN A 1 300 ? 26.721 9.444 -38.487 1.00 39.44 300 GLN A N 1
ATOM 2370 C CA . GLN A 1 300 ? 26.589 10.614 -39.358 1.00 39.44 300 GLN A CA 1
ATOM 2371 C C . GLN A 1 300 ? 26.325 11.866 -38.528 1.00 39.44 300 GLN A C 1
ATOM 2373 O O . GLN A 1 300 ? 25.253 12.068 -37.963 1.00 39.44 300 GLN A O 1
ATOM 2378 N N . ASN A 1 301 ? 27.365 12.697 -38.479 1.00 35.62 301 ASN A N 1
ATOM 2379 C CA . ASN A 1 301 ? 27.313 14.105 -38.130 1.00 35.62 301 ASN A CA 1
ATOM 2380 C C . ASN A 1 301 ? 26.423 14.844 -39.138 1.00 35.62 301 ASN A C 1
ATOM 2382 O O . ASN A 1 301 ? 26.615 14.695 -40.345 1.00 35.62 301 ASN A O 1
ATOM 2386 N N . SER A 1 302 ? 25.530 15.710 -38.665 1.00 37.78 302 SER A N 1
ATOM 2387 C CA . SER A 1 302 ? 25.000 16.789 -39.496 1.00 37.78 302 SER A CA 1
ATOM 2388 C C . SER A 1 302 ? 24.826 18.048 -38.655 1.00 37.78 302 SER A C 1
ATOM 2390 O O . SER A 1 302 ? 23.902 18.185 -37.859 1.00 37.78 302 SER A O 1
ATOM 2392 N N . THR A 1 303 ? 25.797 18.937 -38.820 1.00 40.78 303 THR A N 1
ATOM 2393 C CA . THR A 1 303 ? 25.737 20.354 -38.485 1.00 40.78 303 THR A CA 1
ATOM 2394 C C . THR A 1 303 ? 25.026 21.050 -39.641 1.00 40.78 303 THR A C 1
ATOM 2396 O O . THR A 1 303 ? 25.493 20.900 -40.765 1.00 40.78 303 THR A O 1
ATOM 2399 N N . HIS A 1 304 ? 23.964 21.821 -39.397 1.00 35.84 304 HIS A N 1
ATOM 2400 C CA . HIS A 1 304 ? 23.694 23.053 -40.146 1.00 35.84 304 HIS A CA 1
ATOM 2401 C C . HIS A 1 304 ? 22.606 23.906 -39.470 1.00 35.84 304 HIS A C 1
ATOM 2403 O O . HIS A 1 304 ? 21.521 23.404 -39.183 1.00 35.84 304 HIS A O 1
ATOM 2409 N N . LEU A 1 305 ? 22.951 25.199 -39.352 1.00 36.28 305 LEU A N 1
ATOM 2410 C CA . LEU A 1 305 ? 22.227 26.384 -38.853 1.00 36.28 305 LEU A CA 1
ATOM 2411 C C . LEU A 1 305 ? 22.141 26.556 -37.331 1.00 36.28 305 LEU A C 1
ATOM 2413 O O . LEU A 1 305 ? 21.320 25.886 -36.673 1.00 36.28 305 LEU A O 1
#